Protein AF-A0A0B1TQ93-F1 (afdb_monomer_lite)

pLDDT: mean 78.09, std 15.23, range [35.53, 96.31]

Secondary structure (DSSP, 8-state):
----SSHHHHHHHHHHTTTTS-HHHHH-SS--TT--HHHHHHHHHHHHHHHHH-S-SS-BTTB---HHHHHHHHHS--SSGGG-------S-TTSS-S-------S-TTHHHHHHHHHHHHHHHHHHHHHHHHHHHHHHHHHHHHHHHHHHHS-HHHHHHHHTTPPPPPPP-SS--------TTHHHHHTTS-TTSSTTTTT--

Structure (mmCIF, N/CA/C/O backbone):
data_AF-A0A0B1TQ93-F1
#
_entry.id   AF-A0A0B1TQ93-F1
#
loop_
_atom_site.group_PDB
_atom_site.id
_atom_site.type_symbol
_atom_site.label_atom_id
_atom_site.label_alt_id
_atom_site.label_comp_id
_atom_site.label_asym_id
_atom_site.label_entity_id
_atom_site.label_seq_id
_atom_site.pdbx_PDB_ins_code
_atom_site.Cartn_x
_atom_site.Cartn_y
_atom_site.Cartn_z
_atom_site.occupancy
_atom_site.B_iso_or_equiv
_atom_site.auth_seq_id
_atom_site.auth_comp_id
_atom_site.auth_asym_id
_atom_site.auth_atom_id
_atom_site.pdbx_PDB_model_num
ATOM 1 N N . MET A 1 1 ? -27.673 11.763 -21.178 1.00 37.06 1 MET A N 1
ATOM 2 C CA . MET A 1 1 ? -26.757 10.706 -21.645 1.00 37.06 1 MET A CA 1
ATOM 3 C C . MET A 1 1 ? -25.516 10.818 -20.789 1.00 37.06 1 MET A C 1
ATOM 5 O O . MET A 1 1 ? -24.695 11.686 -21.036 1.00 37.06 1 MET A O 1
ATOM 9 N N . GLU A 1 2 ? -25.467 10.042 -19.715 1.00 49.16 2 GLU A N 1
ATOM 10 C CA . GLU A 1 2 ? -24.329 9.968 -18.799 1.00 49.16 2 GLU A CA 1
ATOM 11 C C . GLU A 1 2 ? -24.118 8.473 -18.544 1.00 49.16 2 GLU A C 1
ATOM 13 O O . GLU A 1 2 ? -24.694 7.891 -17.632 1.00 49.16 2 GLU A O 1
ATOM 18 N N . GLU A 1 3 ? -23.399 7.826 -19.455 1.00 48.97 3 GLU A N 1
ATOM 19 C CA . GLU A 1 3 ? -23.015 6.420 -19.352 1.00 48.97 3 GLU A CA 1
ATOM 20 C C . GLU A 1 3 ? -21.490 6.343 -19.449 1.00 48.97 3 GLU A C 1
ATOM 22 O O . GLU A 1 3 ? -20.893 6.962 -20.329 1.00 48.97 3 GLU A O 1
ATOM 27 N N . ASN A 1 4 ? -20.908 5.564 -18.531 1.00 47.34 4 ASN A N 1
ATOM 28 C CA . ASN A 1 4 ? -19.507 5.126 -18.435 1.00 47.34 4 ASN A CA 1
ATOM 29 C C . ASN A 1 4 ? -18.538 6.017 -17.637 1.00 47.34 4 ASN A C 1
ATOM 31 O O . ASN A 1 4 ? -17.734 6.758 -18.190 1.00 47.34 4 ASN A O 1
ATOM 35 N N . ARG A 1 5 ? -18.539 5.854 -16.302 1.00 53.06 5 ARG A N 1
ATOM 36 C CA . ARG A 1 5 ? -17.389 6.207 -15.433 1.00 53.06 5 ARG A CA 1
ATOM 37 C C . ARG A 1 5 ? -16.831 5.032 -14.613 1.00 53.06 5 ARG A C 1
ATOM 39 O O 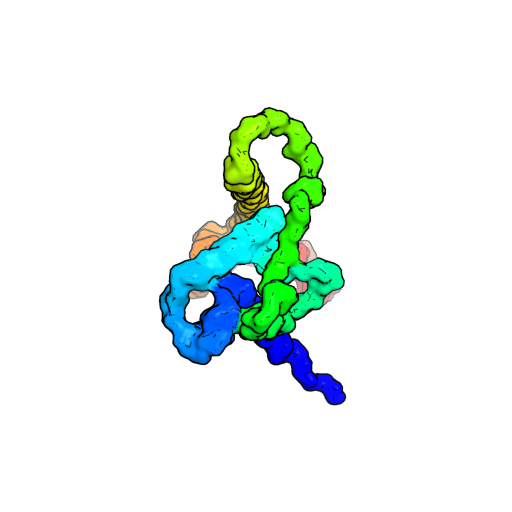. ARG A 1 5 ? -15.887 5.223 -13.856 1.00 53.06 5 ARG A O 1
ATOM 46 N N . VAL A 1 6 ? -17.404 3.830 -14.725 1.00 49.44 6 VAL A N 1
ATOM 47 C CA . VAL A 1 6 ? -16.987 2.669 -13.911 1.00 49.44 6 VAL A CA 1
ATOM 48 C C . VAL A 1 6 ? -15.889 1.851 -14.605 1.00 49.44 6 VAL A C 1
ATOM 50 O O . VAL A 1 6 ? -14.970 1.388 -13.932 1.00 49.44 6 VAL A O 1
ATOM 53 N N . ASP A 1 7 ? -15.911 1.760 -15.938 1.00 56.09 7 ASP A N 1
ATOM 54 C CA . ASP A 1 7 ? -14.901 1.019 -16.714 1.00 56.09 7 ASP A CA 1
ATOM 55 C C . ASP A 1 7 ? -13.525 1.710 -16.730 1.00 56.09 7 ASP A C 1
ATOM 57 O O . ASP A 1 7 ? -12.493 1.043 -16.669 1.00 56.09 7 ASP A O 1
ATOM 61 N N . ASP A 1 8 ? -13.500 3.046 -16.687 1.00 55.62 8 ASP A N 1
ATOM 62 C CA . ASP A 1 8 ? -12.270 3.858 -16.692 1.00 55.62 8 ASP A CA 1
ATOM 63 C C . ASP A 1 8 ? -11.392 3.602 -15.445 1.00 55.62 8 ASP A C 1
ATOM 65 O O . ASP A 1 8 ? -10.163 3.521 -15.508 1.00 55.62 8 ASP A O 1
ATOM 69 N N . ILE A 1 9 ? -12.028 3.348 -14.293 1.00 60.19 9 ILE A N 1
ATOM 70 C CA . ILE A 1 9 ? -11.335 2.985 -13.045 1.00 60.19 9 ILE A CA 1
ATOM 71 C C . ILE A 1 9 ? -10.676 1.602 -13.180 1.00 60.19 9 ILE A C 1
ATOM 73 O O . ILE A 1 9 ? -9.556 1.388 -12.699 1.00 60.19 9 ILE A O 1
ATOM 77 N N . GLY A 1 10 ? -11.363 0.665 -13.840 1.00 71.75 10 GLY A N 1
ATOM 78 C CA . GLY A 1 10 ? -10.881 -0.695 -14.074 1.00 71.75 10 GLY A CA 1
ATOM 79 C C . GLY A 1 10 ? -9.684 -0.734 -15.021 1.00 71.75 10 GLY A C 1
ATOM 80 O O . GLY A 1 10 ? -8.678 -1.382 -14.715 1.00 71.75 10 GLY A O 1
ATOM 81 N N . GLU A 1 11 ? -9.750 0.011 -16.126 1.00 72.50 11 GLU A N 1
ATOM 82 C CA . GLU A 1 11 ? -8.651 0.127 -17.089 1.00 72.50 11 GLU A CA 1
ATOM 83 C C . GLU A 1 11 ? -7.425 0.800 -16.465 1.00 72.50 11 GLU A C 1
ATOM 85 O O . GLU A 1 11 ? -6.311 0.269 -16.541 1.00 72.50 11 GLU A O 1
ATOM 90 N N . HIS A 1 12 ? -7.615 1.911 -15.749 1.00 76.75 12 HIS A N 1
ATOM 91 C CA . HIS A 1 12 ? -6.522 2.592 -15.056 1.00 76.75 12 HIS A CA 1
ATOM 92 C C . HIS A 1 12 ? -5.824 1.668 -14.041 1.00 76.75 12 HIS A C 1
ATOM 94 O O . HIS A 1 12 ? -4.591 1.603 -13.986 1.00 76.75 12 HIS A O 1
ATOM 100 N N . ALA A 1 13 ? -6.592 0.900 -13.260 1.00 83.25 13 ALA A N 1
ATOM 101 C CA . ALA A 1 13 ? -6.049 -0.076 -12.316 1.00 83.25 13 ALA A CA 1
ATOM 102 C C . ALA A 1 13 ? -5.315 -1.234 -13.016 1.00 83.25 13 ALA A C 1
ATOM 104 O O . ALA A 1 13 ? -4.301 -1.718 -12.502 1.00 83.25 13 ALA A O 1
ATOM 105 N N . PHE A 1 14 ? -5.792 -1.666 -14.184 1.00 88.38 14 PHE A N 1
ATOM 106 C CA . PHE A 1 14 ? -5.166 -2.719 -14.982 1.00 88.38 14 PHE A CA 1
ATOM 107 C C . PHE A 1 14 ? -3.792 -2.304 -15.525 1.00 88.38 14 PHE A C 1
ATOM 109 O O . PHE A 1 14 ? -2.814 -3.039 -15.364 1.00 88.38 14 PHE A O 1
ATOM 116 N N . TYR A 1 15 ? -3.681 -1.114 -16.122 1.00 88.31 15 TYR A N 1
ATOM 117 C CA . TYR A 1 15 ? -2.404 -0.616 -16.650 1.00 88.31 15 TYR A CA 1
ATOM 118 C C . TYR A 1 15 ? -1.426 -0.224 -15.545 1.00 88.31 15 TYR A C 1
ATOM 120 O O . TYR A 1 15 ? -0.222 -0.428 -15.691 1.00 88.31 15 TYR A O 1
ATOM 128 N N . ARG A 1 16 ? -1.922 0.240 -14.393 1.00 88.12 16 ARG A N 1
ATOM 129 C CA . ARG A 1 16 ? -1.072 0.544 -13.234 1.00 88.12 16 ARG A CA 1
ATOM 130 C C . ARG A 1 16 ? -0.277 -0.672 -12.754 1.00 88.12 16 ARG A C 1
ATOM 132 O O . ARG A 1 16 ? 0.887 -0.526 -12.402 1.00 88.12 16 ARG A O 1
ATOM 139 N N . LYS A 1 17 ? -0.865 -1.872 -12.786 1.00 89.12 17 LYS A N 1
ATOM 140 C CA . LYS A 1 17 ? -0.178 -3.124 -12.405 1.00 89.12 17 LYS A CA 1
ATOM 141 C C . LYS A 1 17 ? 0.980 -3.494 -13.340 1.00 89.12 17 LYS A C 1
ATOM 143 O O . LYS A 1 17 ? 1.824 -4.294 -12.962 1.00 89.12 17 LYS A O 1
ATOM 148 N N . GLN A 1 18 ? 1.020 -2.918 -14.539 1.00 91.62 18 GLN A N 1
ATOM 149 C CA . GLN A 1 18 ? 2.002 -3.232 -15.576 1.00 91.62 18 GLN A CA 1
ATOM 150 C C . GLN A 1 18 ? 3.191 -2.261 -15.608 1.00 91.62 18 GLN A C 1
ATOM 152 O O . GLN A 1 18 ? 4.113 -2.466 -16.391 1.00 91.62 18 GLN A O 1
ATOM 157 N N . LEU A 1 19 ? 3.206 -1.210 -14.779 1.00 91.88 19 LEU A N 1
ATOM 158 C CA . LEU A 1 19 ? 4.227 -0.152 -14.846 1.00 91.88 19 LEU A CA 1
ATOM 159 C C . LEU A 1 19 ? 5.653 -0.631 -14.523 1.00 91.88 19 LEU A C 1
ATOM 161 O O . LEU A 1 19 ? 6.619 -0.023 -14.973 1.00 91.88 19 LEU A O 1
ATOM 165 N N . TRP A 1 20 ? 5.787 -1.738 -13.793 1.00 93.75 20 TRP A N 1
ATOM 166 C CA . TRP A 1 20 ? 7.073 -2.386 -13.505 1.00 93.75 20 TRP A CA 1
ATOM 167 C C . TRP A 1 20 ? 7.427 -3.492 -14.507 1.00 93.75 20 TRP A C 1
ATOM 169 O O . TRP A 1 20 ? 8.466 -4.136 -14.383 1.00 93.75 20 TRP A O 1
ATOM 179 N N . THR A 1 21 ? 6.557 -3.766 -15.479 1.00 92.50 21 THR A N 1
ATOM 180 C CA . THR A 1 21 ? 6.750 -4.846 -16.445 1.00 92.50 21 THR A CA 1
ATOM 181 C C . THR A 1 21 ? 7.611 -4.371 -17.606 1.00 92.50 21 THR A C 1
ATOM 183 O O . THR A 1 21 ? 7.350 -3.341 -18.224 1.00 92.50 21 THR A O 1
ATOM 186 N N . ALA A 1 22 ? 8.629 -5.161 -17.930 1.00 93.31 22 ALA A N 1
ATOM 187 C CA . ALA A 1 22 ? 9.570 -4.835 -18.985 1.00 93.31 22 ALA A CA 1
ATOM 188 C C . ALA A 1 22 ? 8.907 -4.783 -20.377 1.00 93.31 22 ALA A C 1
ATOM 190 O O . ALA A 1 22 ? 7.974 -5.548 -20.661 1.00 93.31 22 ALA A O 1
ATOM 191 N N . PRO A 1 23 ? 9.384 -3.906 -21.277 1.00 92.62 23 PRO A N 1
ATOM 192 C CA . PRO A 1 23 ? 8.750 -3.652 -22.570 1.00 92.62 23 PRO A CA 1
ATOM 193 C C . PRO A 1 23 ? 8.642 -4.903 -23.458 1.00 92.62 23 PRO A C 1
ATOM 195 O O . PRO A 1 23 ? 7.680 -5.060 -24.209 1.00 92.62 23 PRO A O 1
ATOM 198 N N . GLU A 1 24 ? 9.603 -5.821 -23.377 1.00 91.50 24 GLU A N 1
ATOM 199 C CA . GLU A 1 24 ? 9.592 -7.101 -24.085 1.00 91.50 24 GLU A CA 1
ATOM 200 C C . GLU A 1 24 ? 8.516 -8.061 -23.573 1.00 91.50 24 GLU A C 1
ATOM 202 O O . GLU A 1 24 ? 7.911 -8.774 -24.373 1.00 91.50 24 GLU A O 1
ATOM 207 N N . LEU A 1 25 ? 8.227 -8.036 -22.269 1.00 92.31 25 LEU A N 1
ATOM 208 C CA . LEU A 1 25 ? 7.155 -8.829 -21.673 1.00 92.31 25 LEU A CA 1
ATOM 209 C C . LEU A 1 25 ? 5.788 -8.239 -22.030 1.00 92.31 25 LEU A C 1
ATOM 211 O O . LEU A 1 25 ? 4.878 -8.985 -22.368 1.00 92.31 25 LEU A O 1
ATOM 215 N N . LEU A 1 26 ? 5.667 -6.907 -22.062 1.00 91.69 26 LEU A N 1
ATOM 216 C CA . LEU A 1 26 ? 4.437 -6.209 -22.462 1.00 91.69 26 LEU A CA 1
ATOM 217 C C . LEU A 1 26 ? 4.067 -6.398 -23.943 1.00 91.69 26 LEU A C 1
ATOM 219 O O . LEU A 1 26 ? 2.895 -6.267 -24.318 1.00 91.69 26 LEU A O 1
ATOM 223 N N . ARG A 1 27 ? 5.060 -6.643 -24.806 1.00 92.44 27 ARG A N 1
ATOM 224 C CA . ARG A 1 27 ? 4.865 -6.945 -26.235 1.00 92.44 27 ARG A CA 1
ATOM 225 C C . ARG A 1 27 ? 4.548 -8.415 -26.500 1.00 92.44 27 ARG A C 1
ATOM 227 O O . ARG A 1 27 ? 3.993 -8.715 -27.554 1.00 92.44 27 ARG A O 1
ATOM 234 N N . ASN A 1 28 ? 4.908 -9.315 -25.590 1.00 90.19 28 ASN A N 1
ATOM 235 C CA . ASN A 1 28 ? 4.687 -10.741 -25.773 1.00 90.19 28 ASN A CA 1
ATOM 236 C C . ASN A 1 28 ? 3.230 -11.100 -25.415 1.00 90.19 28 ASN A C 1
ATOM 238 O O . ASN A 1 28 ? 2.833 -10.887 -24.272 1.00 90.19 28 ASN A O 1
ATOM 242 N N . PRO A 1 29 ? 2.426 -11.659 -26.341 1.00 86.31 29 PRO A N 1
ATOM 243 C CA . PRO A 1 29 ? 1.059 -12.089 -26.035 1.00 86.31 29 PRO A CA 1
ATOM 244 C C . PRO A 1 29 ? 1.000 -13.284 -25.070 1.00 86.31 29 PRO A C 1
ATOM 246 O O . PRO A 1 29 ? -0.039 -13.516 -24.461 1.00 86.31 29 PRO A O 1
ATOM 249 N N . ASN A 1 30 ? 2.097 -14.034 -24.923 1.00 89.19 30 ASN A N 1
ATOM 250 C CA . ASN A 1 30 ? 2.214 -15.155 -23.995 1.00 89.19 30 ASN A CA 1
ATOM 251 C C . ASN A 1 30 ? 3.549 -15.068 -23.229 1.00 89.19 30 ASN A C 1
ATOM 253 O O . ASN A 1 30 ? 4.500 -15.795 -23.547 1.00 89.19 30 ASN A O 1
ATOM 257 N N . PRO A 1 31 ? 3.674 -14.124 -22.277 1.00 88.06 31 PRO A N 1
ATOM 258 C CA . PRO A 1 31 ? 4.892 -13.970 -21.498 1.00 88.06 31 PRO A CA 1
ATOM 259 C C . PRO A 1 31 ? 5.128 -15.216 -20.629 1.00 88.06 31 PRO A C 1
ATOM 261 O O . PRO A 1 31 ? 4.165 -15.823 -20.154 1.00 88.06 31 PRO A O 1
ATOM 264 N N . PRO A 1 32 ? 6.392 -15.613 -20.389 1.00 90.38 32 PRO A N 1
ATOM 265 C CA . PRO A 1 32 ? 6.687 -16.696 -19.462 1.00 90.38 32 PRO A CA 1
ATOM 266 C C . PRO A 1 32 ? 6.069 -16.397 -18.087 1.00 90.38 32 PRO A C 1
ATOM 268 O O . PRO A 1 32 ? 6.243 -15.284 -17.586 1.00 90.38 32 PRO A O 1
ATOM 271 N N . PRO A 1 33 ? 5.396 -17.364 -17.439 1.00 85.44 33 PRO A N 1
ATOM 272 C CA . PRO A 1 33 ? 4.709 -17.124 -16.168 1.00 85.44 33 PRO A CA 1
ATOM 273 C C . PRO A 1 33 ? 5.667 -16.728 -15.035 1.00 85.44 33 PRO A C 1
ATOM 275 O O . PRO A 1 33 ? 5.251 -16.082 -14.081 1.00 85.44 33 PRO A O 1
ATOM 278 N N . MET A 1 34 ? 6.950 -17.085 -15.151 1.00 88.38 34 MET A N 1
ATOM 279 C CA . MET A 1 34 ? 8.003 -16.716 -14.198 1.00 88.38 34 MET A CA 1
ATOM 280 C C . MET A 1 34 ? 8.770 -15.444 -14.593 1.00 88.38 34 MET A C 1
ATOM 282 O O . MET A 1 34 ? 9.773 -15.124 -13.967 1.00 88.38 34 MET A O 1
ATOM 286 N N . GLY A 1 35 ? 8.343 -14.735 -15.642 1.00 90.25 35 GLY A N 1
ATOM 287 C CA . GLY A 1 35 ? 9.078 -13.591 -16.173 1.00 90.25 35 GLY A CA 1
ATOM 288 C C . GLY A 1 35 ? 10.411 -13.985 -16.813 1.00 90.25 35 GLY A C 1
ATOM 289 O O . GLY A 1 35 ? 10.594 -15.100 -17.307 1.00 90.25 35 GLY A O 1
ATOM 290 N N . THR A 1 36 ? 11.341 -13.035 -16.859 1.00 94.50 36 THR A N 1
ATOM 291 C CA . THR A 1 36 ? 12.695 -13.239 -17.383 1.00 94.50 36 THR A CA 1
ATOM 292 C C . THR A 1 36 ? 13.692 -12.494 -16.509 1.00 94.50 36 THR A C 1
ATOM 294 O O . THR A 1 36 ? 13.374 -11.440 -15.970 1.00 94.50 36 THR A O 1
ATOM 297 N N . GLN A 1 37 ? 14.940 -12.966 -16.466 1.00 95.25 37 GLN A N 1
ATOM 298 C CA . GLN A 1 37 ? 16.010 -12.259 -15.755 1.00 95.25 37 GLN A CA 1
ATOM 299 C C . GLN A 1 37 ? 16.176 -10.807 -16.244 1.00 95.25 37 GLN A C 1
ATOM 301 O O . GLN A 1 37 ? 16.479 -9.910 -15.465 1.00 95.25 37 GLN A O 1
ATOM 306 N N . LYS A 1 38 ? 15.991 -10.553 -17.548 1.00 93.50 38 LYS A N 1
ATOM 307 C CA . LYS A 1 38 ? 16.036 -9.190 -18.104 1.00 93.50 38 LYS A CA 1
ATOM 308 C C . LYS A 1 38 ? 14.846 -8.347 -17.642 1.00 93.50 38 LYS A C 1
ATOM 310 O O . LYS A 1 38 ? 15.038 -7.172 -17.336 1.00 93.50 38 LYS A O 1
ATOM 315 N N . GLY A 1 39 ? 13.679 -8.971 -17.497 1.00 94.00 39 GLY A N 1
ATOM 316 C CA . GLY A 1 39 ? 12.507 -8.363 -16.888 1.00 94.00 39 GLY A CA 1
ATOM 317 C C . GLY A 1 39 ? 12.724 -7.986 -15.424 1.00 94.00 39 GLY A C 1
ATOM 318 O O . GLY A 1 39 ? 12.347 -6.886 -15.029 1.00 94.00 39 GLY A O 1
ATOM 319 N N . ASP A 1 40 ? 13.403 -8.838 -14.653 1.00 93.94 40 ASP A N 1
ATOM 320 C CA . ASP A 1 40 ? 13.738 -8.566 -13.248 1.00 93.94 40 ASP A CA 1
ATOM 321 C C . ASP A 1 40 ? 14.716 -7.393 -13.101 1.00 93.94 40 ASP A C 1
ATOM 323 O O . ASP A 1 40 ? 14.568 -6.562 -12.211 1.00 93.94 40 ASP A O 1
ATOM 327 N N . ILE A 1 41 ? 15.698 -7.274 -14.003 1.00 94.62 41 ILE A N 1
ATOM 328 C CA . ILE A 1 41 ? 16.622 -6.126 -14.016 1.00 94.62 41 ILE A CA 1
ATOM 329 C C . ILE A 1 41 ? 15.856 -4.824 -14.282 1.00 94.62 41 ILE A C 1
ATOM 331 O O . ILE A 1 41 ? 16.123 -3.808 -13.639 1.00 94.62 41 ILE A O 1
ATOM 335 N N . TYR A 1 42 ? 14.901 -4.845 -15.216 1.00 92.75 42 TYR A N 1
ATOM 336 C CA . TYR A 1 42 ? 14.066 -3.683 -15.515 1.00 92.75 42 TYR A CA 1
ATOM 337 C C . TYR A 1 42 ? 13.192 -3.295 -14.320 1.00 92.75 42 TYR A C 1
ATOM 339 O O . TYR A 1 42 ? 13.230 -2.144 -13.886 1.00 92.75 42 TYR A O 1
ATOM 347 N N . SER A 1 43 ? 12.434 -4.244 -13.764 1.00 93.00 43 SER A N 1
ATOM 348 C CA . SER A 1 43 ? 11.527 -3.979 -12.642 1.00 93.00 43 SER A CA 1
ATOM 349 C C . SER A 1 43 ? 12.292 -3.484 -11.414 1.00 93.00 43 SER A C 1
ATOM 351 O O . SER A 1 43 ? 11.871 -2.515 -10.783 1.00 93.00 43 SER A O 1
ATOM 353 N N . PHE A 1 44 ? 13.468 -4.059 -11.141 1.00 92.25 44 PHE A N 1
ATOM 354 C CA . PHE A 1 44 ? 14.366 -3.593 -10.090 1.00 92.25 44 PHE A CA 1
ATOM 355 C C . PHE A 1 44 ? 14.818 -2.146 -10.311 1.00 92.25 44 PHE A C 1
ATOM 357 O O . PHE A 1 44 ? 14.792 -1.355 -9.372 1.00 92.25 44 PHE A O 1
ATOM 364 N N . ALA A 1 45 ? 15.180 -1.763 -11.540 1.00 89.50 45 ALA A N 1
ATOM 365 C CA . ALA A 1 45 ? 15.573 -0.389 -11.849 1.00 89.50 45 ALA A CA 1
ATOM 366 C C . ALA A 1 45 ? 14.422 0.615 -11.650 1.00 89.50 45 ALA A C 1
ATOM 368 O O . ALA A 1 45 ? 14.656 1.710 -11.141 1.00 89.50 45 ALA A O 1
ATOM 369 N N . ILE A 1 46 ? 13.184 0.240 -12.001 1.00 90.69 46 ILE A N 1
ATOM 370 C CA . ILE A 1 46 ? 11.990 1.066 -11.752 1.00 90.69 46 ILE A CA 1
ATOM 371 C C . ILE A 1 46 ? 11.728 1.221 -10.248 1.00 90.69 46 ILE A C 1
ATOM 373 O O . ILE A 1 46 ? 11.496 2.332 -9.779 1.00 90.69 46 ILE A O 1
ATOM 377 N N . ILE A 1 47 ? 11.823 0.135 -9.475 1.00 88.56 47 ILE A N 1
ATOM 378 C CA . ILE A 1 47 ? 11.670 0.178 -8.010 1.00 88.56 47 ILE A CA 1
ATOM 379 C C . ILE A 1 47 ? 12.756 1.058 -7.386 1.00 88.56 47 ILE A C 1
ATOM 381 O O . ILE A 1 47 ? 12.467 1.906 -6.545 1.00 88.56 47 ILE A O 1
ATOM 385 N N . LEU A 1 48 ? 14.008 0.887 -7.812 1.00 84.06 48 LEU A N 1
ATOM 386 C CA . LEU A 1 48 ? 15.131 1.671 -7.310 1.00 84.06 48 LEU A CA 1
ATOM 387 C C . LEU A 1 48 ? 14.934 3.163 -7.600 1.00 84.06 48 LEU A C 1
ATOM 389 O O . LEU A 1 48 ? 15.138 3.997 -6.719 1.00 84.06 48 LEU A O 1
ATOM 393 N N . HIS A 1 49 ? 14.481 3.493 -8.810 1.00 83.75 49 HIS A N 1
ATOM 394 C CA . HIS A 1 49 ? 14.107 4.854 -9.183 1.00 83.75 49 HIS A CA 1
ATOM 395 C C . HIS A 1 49 ? 13.019 5.414 -8.257 1.00 83.75 49 HIS A C 1
ATOM 397 O O . HIS A 1 49 ? 13.197 6.494 -7.696 1.00 83.75 49 HIS A O 1
ATOM 403 N N . GLU A 1 50 ? 11.939 4.668 -8.022 1.00 84.56 50 GLU A N 1
ATOM 404 C CA . GLU A 1 50 ? 10.836 5.096 -7.155 1.00 84.56 50 GLU A CA 1
ATOM 405 C C . GLU A 1 50 ? 11.307 5.395 -5.722 1.00 84.56 50 GLU A C 1
ATOM 407 O O . GLU A 1 50 ? 10.909 6.404 -5.128 1.00 84.56 50 GLU A O 1
ATOM 412 N N . VAL A 1 51 ? 12.199 4.557 -5.184 1.00 81.25 51 VAL A N 1
ATOM 413 C CA . VAL A 1 51 ? 12.760 4.743 -3.839 1.00 81.25 51 VAL A CA 1
ATOM 414 C C . VAL A 1 51 ? 13.671 5.971 -3.773 1.00 81.25 51 VAL A C 1
ATOM 416 O O . VAL A 1 51 ? 13.611 6.716 -2.793 1.00 81.25 51 VAL A O 1
ATOM 419 N N . ILE A 1 52 ? 14.487 6.211 -4.804 1.00 76.12 52 ILE A N 1
ATOM 420 C CA . ILE A 1 52 ? 15.410 7.353 -4.845 1.00 76.12 52 ILE A CA 1
ATOM 421 C C . ILE A 1 52 ? 14.656 8.663 -5.103 1.00 76.12 52 ILE A C 1
ATOM 423 O O . ILE A 1 52 ? 14.908 9.661 -4.441 1.00 76.12 52 ILE A O 1
ATOM 427 N N . PHE A 1 53 ? 13.733 8.712 -6.058 1.00 76.31 53 PHE A N 1
ATOM 428 C CA . PHE A 1 53 ? 13.182 9.991 -6.512 1.00 76.31 53 PHE A CA 1
ATOM 429 C C . PHE A 1 53 ? 11.838 10.348 -5.888 1.00 76.31 53 PHE A C 1
ATOM 431 O O . PHE A 1 53 ? 11.444 11.506 -5.985 1.00 76.31 53 PHE A O 1
ATOM 438 N N . ARG A 1 54 ? 11.118 9.397 -5.271 1.00 75.06 54 ARG A N 1
ATOM 439 C CA . ARG A 1 54 ? 9.816 9.618 -4.602 1.00 75.06 54 ARG A CA 1
ATOM 440 C C . ARG A 1 54 ? 8.765 10.352 -5.452 1.00 75.06 54 ARG A C 1
ATOM 442 O O . ARG A 1 54 ? 7.812 10.914 -4.923 1.00 75.06 54 ARG A O 1
ATOM 449 N N . LYS A 1 55 ? 8.894 10.286 -6.780 1.00 76.38 55 LYS A N 1
ATOM 450 C CA . LYS A 1 55 ? 7.987 10.909 -7.763 1.00 76.38 55 LYS A CA 1
ATOM 451 C C . LYS A 1 55 ? 7.038 9.892 -8.420 1.00 76.38 55 LYS A C 1
ATOM 453 O O . LYS A 1 55 ? 6.469 10.163 -9.473 1.00 76.38 55 LYS A O 1
ATOM 458 N N . GLY A 1 56 ? 6.856 8.730 -7.788 1.00 81.50 56 GLY A N 1
ATOM 459 C CA . GLY A 1 56 ? 6.045 7.621 -8.293 1.00 81.50 56 GLY A CA 1
ATOM 460 C C . GLY A 1 56 ? 6.801 6.694 -9.249 1.00 81.50 56 GLY A C 1
ATOM 461 O O . GLY A 1 56 ? 8.008 6.814 -9.427 1.00 81.50 56 GLY A O 1
ATOM 462 N N . VAL A 1 57 ? 6.062 5.760 -9.853 1.00 80.88 57 VAL A N 1
ATOM 463 C CA . VAL A 1 57 ? 6.598 4.594 -10.585 1.00 80.88 57 VAL A CA 1
ATOM 464 C C . VAL A 1 57 ? 7.224 4.958 -11.937 1.00 80.88 57 VAL A C 1
ATOM 466 O O . VAL A 1 57 ? 8.079 4.243 -12.444 1.00 80.88 57 VAL A O 1
ATOM 469 N N . PHE A 1 58 ? 6.801 6.062 -12.557 1.00 83.19 58 PHE A N 1
ATOM 470 C CA . PHE A 1 58 ? 7.293 6.450 -13.883 1.00 83.19 58 PHE A CA 1
ATOM 471 C C . PHE A 1 58 ? 7.157 7.964 -14.127 1.00 83.19 58 PHE A C 1
ATOM 473 O O . PHE A 1 58 ? 6.364 8.399 -14.968 1.00 83.19 58 PHE A O 1
ATOM 480 N N . PRO A 1 59 ? 7.876 8.809 -13.369 1.00 81.50 59 PRO A N 1
ATOM 481 C CA . PRO A 1 59 ? 7.748 10.250 -13.514 1.00 81.50 59 PRO A CA 1
ATOM 482 C C . PRO A 1 59 ? 8.237 10.701 -14.887 1.00 81.50 59 PRO A C 1
ATOM 484 O O . PRO A 1 59 ? 9.342 10.363 -15.321 1.00 81.50 59 PRO A O 1
ATOM 487 N N . CYS A 1 60 ? 7.408 11.496 -15.552 1.00 80.75 60 CYS A N 1
ATOM 488 C CA . CYS A 1 60 ? 7.702 12.098 -16.844 1.00 80.75 60 CYS A CA 1
ATOM 489 C C . CYS A 1 60 ? 8.007 13.588 -16.645 1.00 80.75 60 CYS A C 1
ATOM 491 O O . CYS A 1 60 ? 7.387 14.249 -15.809 1.00 80.75 60 CYS A O 1
ATOM 493 N N . LYS A 1 61 ? 8.985 14.132 -17.382 1.00 71.50 61 LYS A N 1
ATOM 494 C CA . LYS A 1 61 ? 9.300 15.570 -17.325 1.00 71.50 61 LYS A CA 1
ATOM 495 C C . LYS A 1 61 ? 8.064 16.364 -17.762 1.00 71.50 61 LYS A C 1
ATOM 497 O O . LYS A 1 61 ? 7.694 16.289 -18.924 1.00 71.50 61 LYS A O 1
ATOM 502 N N . ASN A 1 62 ? 7.480 17.148 -16.854 1.00 65.00 62 ASN A N 1
ATOM 503 C CA . ASN A 1 62 ? 6.404 18.110 -17.135 1.00 65.00 62 ASN A CA 1
ATOM 504 C C . ASN A 1 62 ? 5.123 17.526 -17.769 1.00 65.00 62 ASN A C 1
ATOM 506 O O . ASN A 1 62 ? 4.331 18.276 -18.334 1.00 65.00 62 ASN A O 1
ATOM 510 N N . GLU A 1 63 ? 4.890 16.216 -17.652 1.00 74.12 63 GLU A N 1
ATOM 511 C CA . GLU A 1 63 ? 3.703 15.544 -18.191 1.00 74.12 63 GLU A CA 1
ATOM 512 C C . GLU A 1 63 ? 3.084 14.619 -17.135 1.00 74.12 63 GLU A C 1
ATOM 514 O O . GLU A 1 63 ? 3.761 13.752 -16.581 1.00 74.12 63 GLU A O 1
ATOM 519 N N . ASN A 1 64 ? 1.780 14.772 -16.885 1.00 76.88 64 ASN A N 1
ATOM 520 C CA . ASN A 1 64 ? 0.990 13.832 -16.088 1.00 76.88 64 ASN A CA 1
ATOM 521 C C . ASN A 1 64 ? 0.348 12.810 -17.030 1.00 76.88 64 ASN A C 1
ATOM 523 O O . ASN A 1 64 ? -0.800 12.972 -17.439 1.00 76.88 64 ASN A O 1
ATOM 527 N N . LEU A 1 65 ? 1.114 11.789 -17.413 1.00 83.88 65 LEU A N 1
ATOM 528 C CA . LEU A 1 65 ? 0.621 10.715 -18.272 1.00 83.88 65 LEU A CA 1
ATOM 529 C C . LEU A 1 65 ? -0.176 9.686 -17.465 1.00 83.88 65 LEU A C 1
ATOM 531 O O . LEU A 1 65 ? 0.218 9.298 -16.362 1.00 83.88 65 LEU A O 1
ATOM 535 N N . SER A 1 66 ? -1.269 9.198 -18.045 1.00 87.75 66 SER A N 1
ATOM 536 C CA . SER A 1 66 ? -2.002 8.061 -17.491 1.00 87.75 66 SER A CA 1
ATOM 537 C C . SER A 1 66 ? -1.171 6.768 -17.590 1.00 87.75 66 SER A C 1
ATOM 539 O O . SER A 1 66 ? -0.325 6.628 -18.482 1.00 87.75 66 SER A O 1
ATOM 541 N N . PRO A 1 67 ? -1.425 5.760 -16.732 1.00 88.94 67 PRO A N 1
ATOM 542 C CA . PRO A 1 67 ? -0.768 4.459 -16.829 1.00 88.94 67 PRO A CA 1
ATOM 543 C C . PRO A 1 67 ? -0.927 3.811 -18.205 1.00 88.94 67 PRO A C 1
ATOM 545 O O . PRO A 1 67 ? 0.012 3.197 -18.702 1.00 88.94 67 PRO A O 1
ATOM 548 N N . TYR A 1 68 ? -2.084 3.983 -18.850 1.00 89.81 68 TYR A N 1
ATOM 549 C CA . TYR A 1 68 ? -2.305 3.501 -20.210 1.00 89.81 68 TYR A CA 1
ATOM 550 C C . TYR A 1 68 ? -1.292 4.101 -21.190 1.00 89.81 68 TYR A C 1
ATOM 552 O O . TYR A 1 68 ? -0.589 3.372 -21.890 1.00 89.81 68 TYR A O 1
ATOM 560 N N . GLU A 1 69 ? -1.166 5.426 -21.207 1.00 89.38 69 GLU A N 1
ATOM 561 C CA . GLU A 1 69 ? -0.272 6.148 -22.113 1.00 89.38 69 GLU A CA 1
ATOM 562 C C . GLU A 1 69 ? 1.203 5.822 -21.882 1.00 89.38 69 GLU A C 1
ATOM 564 O O . GLU A 1 69 ? 1.971 5.736 -22.847 1.00 89.38 69 GLU A O 1
ATOM 569 N N . ILE A 1 70 ? 1.588 5.625 -20.619 1.00 90.94 70 ILE A N 1
ATOM 570 C CA . ILE A 1 70 ? 2.927 5.171 -20.233 1.00 90.94 70 ILE A CA 1
ATOM 571 C C . ILE A 1 70 ? 3.184 3.791 -20.837 1.00 90.94 70 ILE A C 1
ATOM 573 O O . ILE A 1 70 ? 4.150 3.619 -21.578 1.00 90.94 70 ILE A O 1
ATOM 577 N N . ILE A 1 71 ? 2.287 2.828 -20.605 1.00 91.25 71 ILE A N 1
ATOM 578 C CA . ILE A 1 71 ? 2.431 1.461 -21.121 1.00 91.25 71 ILE A CA 1
ATOM 579 C C . ILE A 1 71 ? 2.480 1.444 -22.648 1.00 91.25 71 ILE A C 1
ATOM 581 O O . ILE A 1 71 ? 3.318 0.746 -23.219 1.00 91.25 71 ILE A O 1
ATOM 585 N N . GLN A 1 72 ? 1.654 2.239 -23.332 1.00 90.19 72 GLN A N 1
ATOM 586 C CA . GLN A 1 72 ? 1.709 2.320 -24.794 1.00 90.19 72 GLN A CA 1
ATOM 587 C C . GLN A 1 72 ? 3.056 2.850 -25.292 1.00 90.19 72 GLN A C 1
ATOM 589 O O . GLN A 1 72 ? 3.585 2.326 -26.271 1.00 90.19 72 GLN A O 1
ATOM 594 N N . ARG A 1 73 ? 3.645 3.852 -24.625 1.00 90.38 73 ARG A N 1
ATOM 595 C CA . ARG A 1 73 ? 4.974 4.377 -24.979 1.00 90.38 73 ARG A CA 1
ATOM 596 C C . ARG A 1 73 ? 6.086 3.370 -24.686 1.00 90.38 73 ARG A C 1
ATOM 598 O O . ARG A 1 73 ? 6.922 3.153 -25.554 1.00 90.38 73 ARG A O 1
ATOM 605 N N . VAL A 1 74 ? 6.048 2.697 -23.535 1.00 91.06 74 VAL A N 1
ATOM 606 C CA . VAL A 1 74 ? 7.008 1.637 -23.167 1.00 91.06 74 VAL A CA 1
ATOM 607 C C . VAL A 1 74 ? 6.943 0.457 -24.150 1.00 91.06 74 VAL A C 1
ATOM 609 O O . VAL A 1 74 ? 7.968 -0.118 -24.518 1.00 91.06 74 VAL A O 1
ATOM 612 N N . LYS A 1 75 ? 5.745 0.100 -24.630 1.00 90.00 75 LYS A N 1
ATOM 613 C CA . LYS A 1 75 ? 5.555 -0.997 -25.591 1.00 90.00 75 LYS A CA 1
ATOM 614 C C . LYS A 1 75 ? 6.124 -0.709 -26.974 1.00 90.00 75 LYS A C 1
ATOM 616 O O . LYS A 1 75 ? 6.447 -1.677 -27.669 1.00 90.00 75 LYS A O 1
ATOM 621 N N . LYS A 1 76 ? 6.252 0.554 -27.392 1.00 88.81 76 LYS A N 1
ATOM 622 C CA . LYS A 1 76 ? 6.757 0.884 -28.732 1.00 88.81 76 LYS A CA 1
ATOM 623 C C . LYS A 1 76 ? 8.167 0.305 -28.926 1.00 88.81 76 LYS A C 1
ATOM 625 O O . LYS A 1 76 ? 9.000 0.406 -28.025 1.00 88.81 76 LYS A O 1
ATOM 630 N N . PRO A 1 77 ? 8.436 -0.372 -30.055 1.00 82.88 77 PRO A N 1
ATOM 631 C CA . PRO A 1 77 ? 9.776 -0.848 -30.352 1.00 82.88 77 PRO A CA 1
ATOM 632 C C . PRO A 1 77 ? 10.705 0.351 -30.545 1.00 82.88 77 PRO A C 1
ATOM 634 O O . PRO A 1 77 ? 10.337 1.333 -31.183 1.00 82.88 77 PRO A O 1
ATOM 637 N N . VAL A 1 78 ? 11.908 0.254 -29.990 1.00 83.62 78 VAL A N 1
ATOM 638 C CA . VAL A 1 78 ? 12.930 1.291 -30.119 1.00 83.62 78 VAL A CA 1
ATOM 639 C C . VAL A 1 78 ? 13.557 1.158 -31.504 1.00 83.62 78 VAL A C 1
ATOM 641 O O . VAL A 1 78 ? 14.304 0.214 -31.757 1.00 83.62 78 VAL A O 1
ATOM 644 N N . THR A 1 79 ? 13.213 2.070 -32.410 1.00 80.50 79 THR A N 1
ATOM 645 C CA . THR A 1 79 ? 13.807 2.154 -33.753 1.00 80.50 79 THR A CA 1
ATOM 646 C C . THR A 1 79 ? 15.027 3.065 -33.784 1.00 80.50 79 THR A C 1
ATOM 648 O O . THR A 1 79 ? 16.004 2.742 -34.454 1.00 80.50 79 THR A O 1
ATOM 651 N N . ASN A 1 80 ? 15.005 4.149 -33.007 1.00 82.19 80 ASN A N 1
ATOM 652 C CA . ASN A 1 80 ? 16.123 5.064 -32.803 1.00 82.19 80 ASN A CA 1
ATOM 653 C C . ASN A 1 80 ? 16.417 5.224 -31.303 1.00 82.19 80 ASN A C 1
ATOM 655 O O . ASN A 1 80 ? 15.510 5.062 -30.486 1.00 82.19 80 ASN A O 1
ATOM 659 N N . PRO A 1 81 ? 17.650 5.591 -30.909 1.00 75.81 81 PRO A N 1
ATOM 660 C CA . PRO A 1 81 ? 17.992 5.853 -29.508 1.00 75.81 81 PRO A CA 1
ATOM 661 C C . PRO A 1 81 ? 17.105 6.915 -28.836 1.00 75.81 81 PRO A C 1
ATOM 663 O O . PRO A 1 81 ? 16.850 6.821 -27.638 1.00 75.81 81 PRO A O 1
ATOM 666 N N . ASP A 1 82 ? 16.595 7.875 -29.611 1.00 77.31 82 ASP A N 1
ATOM 667 C CA . ASP A 1 82 ? 15.702 8.937 -29.130 1.00 77.31 82 ASP A CA 1
ATOM 668 C C . ASP A 1 82 ? 14.260 8.454 -28.877 1.00 77.31 82 ASP A C 1
ATOM 670 O O . ASP A 1 82 ? 13.509 9.105 -28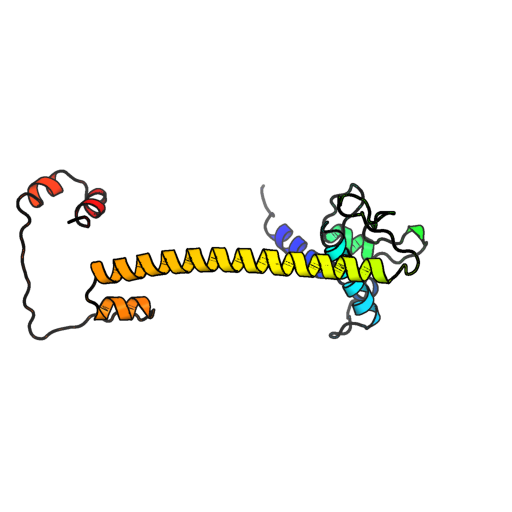.156 1.00 77.31 82 ASP A O 1
ATOM 674 N N . ASP A 1 83 ? 13.878 7.283 -29.405 1.00 78.25 83 ASP A N 1
ATOM 675 C CA . ASP A 1 83 ? 12.557 6.676 -29.179 1.00 78.25 83 ASP A CA 1
ATOM 676 C C . ASP A 1 83 ? 12.474 5.956 -27.816 1.00 78.25 83 ASP A C 1
ATOM 678 O O . ASP A 1 83 ? 11.415 5.450 -27.430 1.00 78.25 83 ASP A O 1
ATOM 682 N N . VAL A 1 84 ? 13.591 5.870 -27.078 1.00 83.69 84 VAL A N 1
ATOM 683 C CA . VAL A 1 84 ? 13.657 5.194 -25.778 1.00 83.69 84 VAL A CA 1
ATOM 684 C C . VAL A 1 84 ? 12.866 5.980 -24.741 1.00 83.69 84 VAL A C 1
ATOM 686 O O . VAL A 1 84 ? 13.296 7.018 -24.237 1.00 83.69 84 VAL A O 1
ATOM 689 N N . PHE A 1 85 ? 11.730 5.420 -24.342 1.00 88.12 85 PHE A N 1
ATOM 690 C CA . PHE A 1 85 ? 10.928 5.960 -23.258 1.00 88.12 85 PHE A CA 1
ATOM 691 C C . PHE A 1 85 ? 11.327 5.332 -21.915 1.00 88.12 85 PHE A C 1
ATOM 693 O O . PHE A 1 85 ? 11.186 4.125 -21.709 1.00 88.12 85 PHE A O 1
ATOM 700 N N . ARG A 1 86 ? 11.839 6.158 -20.996 1.00 85.88 86 ARG A N 1
ATOM 701 C CA . ARG A 1 86 ? 12.298 5.754 -19.657 1.00 85.88 86 ARG A CA 1
ATOM 702 C C . ARG A 1 86 ? 11.919 6.801 -18.603 1.00 85.88 86 ARG A C 1
ATOM 704 O O . ARG A 1 86 ? 11.698 7.954 -18.982 1.00 85.88 86 ARG A O 1
ATOM 711 N N . PRO A 1 87 ? 11.874 6.441 -17.306 1.00 85.94 87 PRO A N 1
ATOM 712 C CA . PRO A 1 87 ? 11.588 7.400 -16.245 1.00 85.94 87 PRO A CA 1
ATOM 713 C C . PRO A 1 87 ? 12.582 8.559 -16.256 1.00 85.94 87 PRO A C 1
ATOM 715 O O . PRO A 1 87 ? 13.761 8.385 -16.583 1.00 85.94 87 PRO A O 1
ATOM 718 N N . PHE A 1 88 ? 12.117 9.746 -15.875 1.00 85.88 88 PHE A N 1
ATOM 719 C CA . PHE A 1 88 ? 12.986 10.906 -15.768 1.00 85.88 88 PHE A CA 1
ATOM 720 C C . PHE A 1 88 ? 14.032 10.707 -14.665 1.00 85.88 88 PHE A C 1
ATOM 722 O O . PHE A 1 88 ? 13.690 10.544 -13.495 1.00 85.88 88 PHE A O 1
ATOM 729 N N . VAL A 1 89 ? 15.309 10.787 -15.038 1.00 80.38 89 VAL A N 1
ATOM 730 C CA . VAL A 1 89 ? 16.442 10.842 -14.111 1.00 80.38 89 VAL A CA 1
ATOM 731 C C . VAL A 1 89 ? 17.030 12.258 -14.181 1.00 80.38 89 VAL A C 1
ATOM 733 O O . VAL A 1 89 ? 17.469 12.657 -15.261 1.00 80.38 89 VAL A O 1
ATOM 736 N N . PRO A 1 90 ? 16.975 13.048 -13.095 1.00 75.50 90 PRO A N 1
ATOM 737 C CA . PRO A 1 90 ? 17.690 14.317 -12.977 1.00 75.50 90 PRO A CA 1
ATOM 738 C C . PRO A 1 90 ? 19.201 14.137 -13.166 1.00 75.50 90 PRO A C 1
ATOM 740 O O . PRO A 1 90 ? 19.757 13.132 -12.729 1.00 75.50 90 PRO A O 1
ATOM 743 N N . ASP A 1 91 ? 19.861 15.120 -13.783 1.00 70.38 91 ASP A N 1
ATOM 744 C CA . ASP A 1 91 ? 21.306 15.071 -14.063 1.00 70.38 91 ASP A CA 1
ATOM 745 C C . ASP A 1 91 ? 22.171 15.175 -12.788 1.00 70.38 91 ASP A C 1
ATOM 747 O O . ASP A 1 91 ? 23.329 14.764 -12.790 1.00 70.38 91 ASP A O 1
ATOM 751 N N . SER A 1 92 ? 21.604 15.666 -11.682 1.00 62.84 92 SER A N 1
ATOM 752 C CA . SER A 1 92 ? 22.204 15.632 -10.349 1.00 62.84 92 SER A CA 1
ATOM 753 C C . SER A 1 92 ? 21.198 15.109 -9.321 1.00 62.84 92 SER A C 1
ATOM 755 O O . SER A 1 92 ? 20.025 15.490 -9.312 1.00 62.84 92 SER A O 1
ATOM 757 N N . LEU A 1 93 ? 21.663 14.230 -8.426 1.00 57.25 93 LEU A N 1
ATOM 758 C CA . LEU A 1 93 ? 20.896 13.770 -7.257 1.00 57.25 93 LEU A CA 1
ATOM 759 C C . LEU A 1 93 ? 20.757 14.869 -6.184 1.00 57.25 93 LEU A C 1
ATOM 761 O O . LEU A 1 93 ? 20.072 14.663 -5.189 1.00 57.25 93 LEU A O 1
ATOM 765 N N . ASP A 1 94 ? 21.379 16.029 -6.413 1.00 52.09 94 ASP A N 1
ATOM 766 C CA . ASP A 1 94 ? 21.415 17.197 -5.526 1.00 52.09 94 ASP A CA 1
ATOM 767 C C . ASP A 1 94 ? 20.180 18.105 -5.636 1.00 52.09 94 ASP A C 1
ATOM 769 O O . ASP A 1 94 ? 20.134 19.175 -5.029 1.00 52.09 94 ASP A O 1
ATOM 773 N N . ALA A 1 95 ? 19.176 17.718 -6.423 1.00 50.09 95 ALA A N 1
ATOM 774 C CA . ALA A 1 95 ? 17.913 18.439 -6.465 1.00 50.09 95 ALA A CA 1
ATOM 775 C C . ALA A 1 95 ? 17.075 18.084 -5.222 1.00 50.09 95 ALA A C 1
ATOM 777 O O . ALA A 1 95 ? 16.273 17.150 -5.256 1.00 50.09 95 ALA A O 1
ATOM 778 N N . ASP A 1 96 ? 17.301 18.865 -4.160 1.00 49.19 96 ASP A N 1
ATOM 779 C CA . ASP A 1 96 ? 16.397 19.149 -3.029 1.00 49.19 96 ASP A CA 1
ATOM 780 C C . ASP A 1 96 ? 16.687 18.500 -1.657 1.00 49.19 96 ASP A C 1
ATOM 782 O O . ASP A 1 96 ? 15.772 18.405 -0.845 1.00 49.19 96 ASP A O 1
ATOM 786 N N . ASP A 1 97 ? 17.935 18.144 -1.319 1.00 51.47 97 ASP A N 1
ATOM 787 C CA . ASP A 1 97 ? 18.288 17.776 0.068 1.00 51.47 97 ASP A CA 1
ATOM 788 C C . ASP A 1 97 ? 19.410 18.674 0.637 1.00 51.47 97 ASP A C 1
ATOM 790 O O . ASP A 1 97 ? 20.554 18.635 0.185 1.00 51.47 97 ASP A O 1
ATOM 794 N N . GLU A 1 98 ? 19.113 19.424 1.707 1.00 50.44 98 GLU A N 1
ATOM 795 C CA . GLU A 1 98 ? 20.040 20.221 2.549 1.00 50.44 98 GLU A CA 1
ATOM 796 C C . GLU A 1 98 ? 21.168 19.396 3.230 1.00 50.44 98 GLU A C 1
ATOM 798 O O . GLU A 1 98 ? 21.853 19.871 4.135 1.00 50.44 98 GLU A O 1
ATOM 803 N N . ILE A 1 99 ? 21.393 18.142 2.828 1.00 53.09 99 ILE A N 1
ATOM 804 C CA . ILE A 1 99 ? 22.174 17.144 3.576 1.00 53.09 99 ILE A CA 1
ATOM 805 C C . ILE A 1 99 ? 23.467 16.764 2.839 1.00 53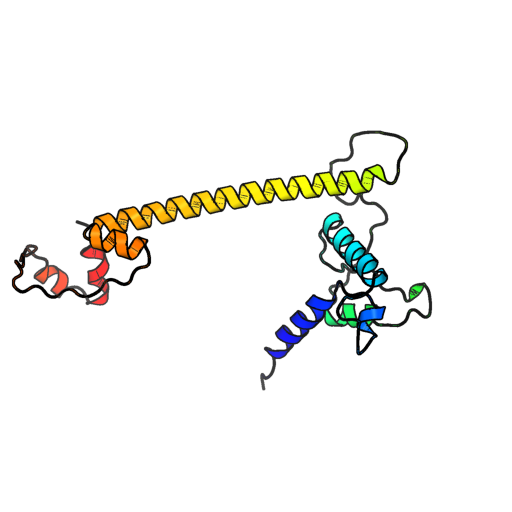.09 99 ILE A C 1
ATOM 807 O O . ILE A 1 99 ? 23.865 15.606 2.848 1.00 53.09 99 ILE A O 1
ATOM 811 N N . ASN A 1 100 ? 24.160 17.723 2.223 1.00 46.97 100 ASN A N 1
ATOM 812 C CA . ASN A 1 100 ? 25.499 17.492 1.666 1.00 46.97 100 ASN A CA 1
ATOM 813 C C . ASN A 1 100 ? 26.540 18.426 2.301 1.00 46.97 100 ASN A C 1
ATOM 815 O O . ASN A 1 100 ? 27.069 19.347 1.685 1.00 46.97 100 ASN A O 1
ATOM 819 N N . GLN A 1 101 ? 26.890 18.129 3.554 1.00 51.28 101 GLN A N 1
ATOM 820 C CA . GLN A 1 101 ? 28.232 18.393 4.070 1.00 51.28 101 GLN A CA 1
ATOM 821 C C . GLN A 1 101 ? 28.818 17.086 4.586 1.00 51.28 101 GLN A C 1
ATOM 823 O O . GLN A 1 101 ? 28.592 16.696 5.725 1.00 51.28 101 GLN A O 1
ATOM 828 N N . THR A 1 102 ? 29.585 16.405 3.741 1.00 46.25 102 THR A N 1
ATOM 829 C CA . THR A 1 102 ? 30.872 15.821 4.136 1.00 46.25 102 THR A CA 1
ATOM 830 C C . THR A 1 102 ? 31.612 15.365 2.886 1.00 46.25 102 THR A C 1
ATOM 832 O O . THR A 1 102 ? 31.161 14.511 2.133 1.00 46.25 102 THR A O 1
ATOM 835 N N . ASN A 1 103 ? 32.762 16.000 2.668 1.00 59.75 103 ASN A N 1
ATOM 836 C CA . ASN A 1 103 ? 33.802 15.559 1.751 1.00 59.75 103 ASN A CA 1
ATOM 837 C C . ASN A 1 103 ? 34.097 14.068 1.946 1.00 59.75 103 ASN A C 1
ATOM 839 O O . ASN A 1 103 ? 34.368 13.683 3.078 1.00 59.75 103 ASN A O 1
ATOM 843 N N . CYS A 1 104 ? 34.196 13.306 0.857 1.00 40.25 104 CYS A N 1
ATOM 844 C CA . CYS A 1 104 ? 35.258 12.316 0.673 1.00 40.25 104 CYS A CA 1
ATOM 845 C C . CYS A 1 104 ? 35.423 11.979 -0.814 1.00 40.25 104 CYS A C 1
ATOM 847 O O . CYS A 1 104 ? 34.460 11.770 -1.546 1.00 40.25 104 CYS A O 1
ATOM 849 N N . ARG A 1 105 ? 36.688 11.995 -1.237 1.00 51.06 105 ARG A N 1
ATOM 850 C CA . ARG A 1 105 ? 37.188 11.605 -2.555 1.00 51.06 105 ARG A CA 1
ATOM 851 C C . ARG A 1 105 ? 37.124 10.078 -2.692 1.00 51.06 105 ARG A C 1
ATOM 853 O O . ARG A 1 105 ? 37.361 9.383 -1.710 1.00 51.06 105 ARG A O 1
ATOM 860 N N . ASP A 1 106 ? 36.865 9.628 -3.919 1.00 50.41 106 ASP A N 1
ATOM 861 C CA . ASP A 1 106 ? 36.934 8.246 -4.422 1.00 50.41 106 ASP A CA 1
ATOM 862 C C . ASP A 1 106 ? 35.817 7.282 -3.959 1.00 50.41 106 ASP A C 1
ATOM 864 O O . ASP A 1 106 ? 35.924 6.658 -2.910 1.00 50.41 106 ASP A O 1
ATOM 868 N N . ASN A 1 107 ? 34.749 7.162 -4.776 1.00 48.72 107 ASN A N 1
ATOM 869 C CA . ASN A 1 107 ? 33.941 5.952 -5.074 1.00 48.72 107 ASN A CA 1
ATOM 870 C C . ASN A 1 107 ? 32.509 6.331 -5.513 1.00 48.72 107 ASN A C 1
ATOM 872 O O . ASN A 1 107 ? 31.599 6.453 -4.695 1.00 48.72 107 ASN A O 1
ATOM 876 N N . GLU A 1 108 ? 32.282 6.466 -6.823 1.00 54.16 108 GLU A N 1
ATOM 877 C CA . GLU A 1 108 ? 30.981 6.847 -7.411 1.00 54.16 108 GLU A CA 1
ATOM 878 C C . GLU A 1 108 ? 29.827 5.874 -7.082 1.00 54.16 108 GLU A C 1
ATOM 880 O O . GLU A 1 108 ? 28.661 6.257 -7.141 1.00 54.16 108 GLU A O 1
ATOM 885 N N . THR A 1 109 ? 30.120 4.631 -6.681 1.00 52.44 109 THR A N 1
ATOM 886 C CA . THR A 1 109 ? 29.107 3.611 -6.351 1.00 52.44 109 THR A CA 1
ATOM 887 C C . THR A 1 109 ? 28.719 3.556 -4.872 1.00 52.44 109 THR A C 1
ATOM 889 O O . THR A 1 109 ? 27.598 3.141 -4.573 1.00 52.44 109 THR A O 1
ATOM 892 N N . SER A 1 110 ? 29.591 3.996 -3.953 1.00 52.94 110 SER A N 1
ATOM 893 C CA . SER A 1 110 ? 29.299 3.998 -2.506 1.00 52.94 110 SER A CA 1
ATOM 894 C C . SER A 1 110 ? 28.170 4.982 -2.198 1.00 52.94 110 SER A C 1
ATOM 896 O O . SER A 1 110 ? 27.192 4.644 -1.542 1.00 52.94 110 SER A O 1
ATOM 898 N N . ASN A 1 111 ? 28.211 6.163 -2.816 1.00 67.44 111 ASN A N 1
ATOM 899 C CA . ASN A 1 111 ? 27.288 7.253 -2.501 1.00 67.44 111 ASN A CA 1
ATOM 900 C C . ASN A 1 111 ? 25.816 6.943 -2.829 1.00 67.44 111 ASN A C 1
ATOM 902 O O . ASN A 1 111 ? 24.928 7.403 -2.116 1.00 67.44 111 ASN A O 1
ATOM 906 N N . LEU A 1 112 ? 25.534 6.159 -3.877 1.00 67.56 112 LEU A N 1
ATOM 907 C CA . LEU A 1 112 ? 24.156 5.840 -4.272 1.00 67.56 112 LEU A CA 1
ATOM 908 C C . LEU A 1 112 ? 23.510 4.820 -3.329 1.00 67.56 112 LEU A C 1
ATOM 910 O O . LEU A 1 112 ? 22.371 5.000 -2.898 1.00 67.56 112 LEU A O 1
ATOM 914 N N . VAL A 1 113 ? 24.236 3.742 -3.026 1.00 75.44 113 VAL A N 1
ATOM 915 C CA . VAL A 1 113 ? 23.740 2.663 -2.163 1.00 75.44 113 VAL A CA 1
ATOM 916 C C . VAL A 1 113 ? 23.663 3.135 -0.714 1.00 75.44 113 VAL A C 1
ATOM 918 O O . VAL A 1 113 ? 22.679 2.841 -0.041 1.00 75.44 113 VAL A O 1
ATOM 921 N N . ASP A 1 114 ? 24.625 3.937 -0.257 1.00 74.94 114 ASP A N 1
ATOM 922 C CA . ASP A 1 114 ? 24.613 4.508 1.092 1.00 74.94 114 ASP A CA 1
ATOM 923 C C . ASP A 1 114 ? 23.479 5.534 1.258 1.00 74.94 114 ASP A C 1
ATOM 925 O O . ASP A 1 114 ? 22.796 5.556 2.285 1.00 74.94 114 ASP A O 1
ATOM 929 N N . ASN A 1 115 ? 23.201 6.342 0.226 1.00 74.06 115 ASN A N 1
ATOM 930 C CA . ASN A 1 115 ? 22.045 7.241 0.220 1.00 74.06 115 ASN A CA 1
ATOM 931 C C . ASN A 1 115 ? 20.720 6.460 0.256 1.00 74.06 115 ASN A C 1
ATOM 933 O O . ASN A 1 115 ? 19.830 6.793 1.042 1.00 74.06 115 ASN A O 1
ATOM 937 N N . LEU A 1 116 ? 20.611 5.389 -0.538 1.00 75.62 116 LEU A N 1
ATOM 938 C CA . LEU A 1 116 ? 19.465 4.480 -0.516 1.00 75.62 116 LEU A CA 1
ATOM 939 C C . LEU A 1 116 ? 19.271 3.866 0.873 1.00 75.62 116 LEU A C 1
ATOM 941 O O . LEU A 1 116 ? 18.155 3.881 1.390 1.00 75.62 116 LEU A O 1
ATOM 945 N N . LEU A 1 117 ? 20.342 3.356 1.482 1.00 78.31 117 LEU A N 1
ATOM 946 C CA . LEU A 1 117 ? 20.300 2.728 2.799 1.00 78.31 117 LEU A CA 1
ATOM 947 C C . LEU A 1 117 ? 19.834 3.726 3.861 1.00 78.31 117 LEU A C 1
ATOM 949 O O . LEU A 1 117 ? 18.869 3.458 4.573 1.00 78.31 117 LEU A O 1
ATOM 953 N N . LYS A 1 118 ? 20.430 4.922 3.889 1.00 79.06 118 LYS A N 1
ATOM 954 C CA . LYS A 1 118 ? 20.043 6.004 4.805 1.00 79.06 118 LYS A CA 1
ATOM 955 C C . LYS A 1 118 ? 18.572 6.389 4.649 1.00 79.06 118 LYS A C 1
ATOM 957 O O . LYS A 1 118 ? 17.878 6.633 5.637 1.00 79.06 118 LYS A O 1
ATOM 962 N N . ARG A 1 119 ? 18.079 6.438 3.410 1.00 75.62 119 ARG A N 1
ATOM 963 C CA . ARG A 1 119 ? 16.671 6.731 3.125 1.00 75.62 119 ARG A CA 1
ATOM 964 C C . ARG A 1 119 ? 15.761 5.594 3.585 1.00 75.62 119 ARG A C 1
ATOM 966 O O . ARG A 1 119 ? 14.787 5.868 4.279 1.00 75.62 119 ARG A O 1
ATOM 973 N N . LEU A 1 120 ? 16.082 4.338 3.273 1.00 82.19 120 LEU A N 1
ATOM 974 C CA . LEU A 1 120 ? 15.330 3.167 3.743 1.00 82.19 120 LEU A CA 1
ATOM 975 C C . LEU A 1 120 ? 15.257 3.107 5.273 1.00 82.19 120 LEU A C 1
ATOM 977 O O . LEU A 1 120 ? 14.178 2.878 5.816 1.00 82.19 120 LEU A O 1
ATOM 981 N N . GLU A 1 121 ? 16.361 3.387 5.963 1.00 82.56 121 GLU A N 1
ATOM 982 C CA . GLU A 1 121 ? 16.398 3.464 7.425 1.00 82.56 121 GLU A CA 1
ATOM 983 C C . GLU A 1 121 ? 15.490 4.567 7.977 1.00 82.56 121 GLU A C 1
ATOM 985 O O . GLU A 1 121 ? 14.755 4.335 8.937 1.00 82.56 121 GLU A O 1
ATOM 990 N N . LEU A 1 122 ? 15.506 5.761 7.373 1.00 81.31 122 LEU A N 1
ATOM 991 C CA . LEU A 1 122 ? 14.625 6.857 7.781 1.00 81.31 122 LEU A CA 1
ATOM 992 C C . LEU A 1 122 ? 13.149 6.484 7.599 1.00 81.31 122 LEU A C 1
ATOM 994 O O . LEU A 1 122 ? 12.330 6.757 8.475 1.00 81.31 122 LEU A O 1
ATOM 998 N N . TYR A 1 123 ? 12.803 5.829 6.489 1.00 79.50 123 TYR A N 1
ATOM 999 C CA . TYR A 1 123 ? 11.435 5.369 6.254 1.00 79.50 123 TYR A CA 1
ATOM 1000 C C . TYR A 1 123 ? 11.007 4.292 7.243 1.00 79.50 123 TYR A C 1
ATOM 1002 O O . TYR A 1 123 ? 9.891 4.369 7.748 1.00 79.50 123 TYR A O 1
ATOM 1010 N N . ALA A 1 124 ? 11.878 3.324 7.539 1.00 83.31 124 ALA A N 1
ATOM 1011 C CA . ALA A 1 124 ? 11.602 2.292 8.530 1.00 83.31 124 ALA A CA 1
ATOM 1012 C C . ALA A 1 124 ? 11.315 2.915 9.903 1.00 83.31 124 ALA A C 1
ATOM 1014 O O . ALA A 1 124 ? 10.288 2.608 10.499 1.00 83.31 124 ALA A O 1
ATOM 1015 N N . LYS A 1 125 ? 12.147 3.871 10.337 1.00 83.44 125 LYS A N 1
ATOM 1016 C CA . LYS A 1 125 ? 11.965 4.596 11.606 1.00 83.44 125 LYS A CA 1
ATOM 1017 C C . LYS A 1 125 ? 10.673 5.410 11.645 1.00 83.44 125 LYS A C 1
ATOM 1019 O O . LYS A 1 125 ? 9.932 5.344 12.619 1.00 83.44 125 LYS A O 1
ATOM 1024 N N . ASN A 1 126 ? 10.379 6.165 10.587 1.00 87.94 126 ASN A N 1
ATOM 1025 C CA . ASN A 1 126 ? 9.155 6.967 10.526 1.00 87.94 126 ASN A CA 1
ATOM 1026 C C . ASN A 1 126 ? 7.898 6.085 10.514 1.00 87.94 126 ASN A C 1
ATOM 1028 O O . ASN A 1 126 ? 6.898 6.426 11.143 1.00 87.94 126 ASN A O 1
ATOM 1032 N N . LEU A 1 127 ? 7.942 4.954 9.803 1.00 88.44 127 LEU A N 1
ATOM 1033 C CA . LEU A 1 127 ? 6.840 3.998 9.769 1.00 88.44 127 LEU A CA 1
ATOM 1034 C C . LEU A 1 127 ? 6.648 3.330 11.130 1.00 88.44 127 LEU A C 1
ATOM 1036 O O . LEU A 1 127 ? 5.514 3.203 11.574 1.00 88.44 127 LEU A O 1
ATOM 1040 N N . GLU A 1 128 ? 7.737 2.937 11.786 1.00 91.88 128 GLU A N 1
ATOM 1041 C CA . GLU A 1 128 ? 7.714 2.362 13.130 1.00 91.88 128 GLU A CA 1
ATOM 1042 C C . GLU A 1 128 ? 7.071 3.326 14.128 1.00 91.88 128 GLU A C 1
ATOM 1044 O O . GLU A 1 128 ? 6.111 2.945 14.793 1.00 91.88 128 GLU A O 1
ATOM 1049 N N . GLY A 1 129 ? 7.496 4.595 14.143 1.00 92.25 129 GLY A N 1
ATOM 1050 C CA . GLY A 1 129 ? 6.893 5.614 15.006 1.00 92.25 129 GLY A CA 1
ATOM 1051 C C . GLY A 1 129 ? 5.402 5.831 14.726 1.00 92.25 129 GLY A C 1
ATOM 1052 O O . GLY A 1 129 ? 4.601 5.920 15.655 1.00 92.25 129 GLY A O 1
ATOM 1053 N N . LEU A 1 130 ? 4.995 5.848 13.450 1.00 90.50 130 LEU A N 1
ATOM 1054 C CA . LEU A 1 130 ? 3.582 5.985 13.088 1.00 90.50 130 LEU A CA 1
ATOM 1055 C C . LEU A 1 130 ? 2.755 4.754 13.495 1.00 90.50 130 LEU A C 1
ATOM 1057 O O . LEU A 1 130 ? 1.629 4.895 13.972 1.00 90.50 130 LEU A O 1
ATOM 1061 N N . VAL A 1 131 ? 3.292 3.547 13.301 1.00 94.44 131 VAL A N 1
ATOM 1062 C CA . VAL A 1 131 ? 2.641 2.298 13.721 1.00 94.44 131 VAL A CA 1
ATOM 1063 C C . VAL A 1 131 ? 2.506 2.266 15.238 1.00 94.44 131 VAL A C 1
ATOM 1065 O O . VAL A 1 131 ? 1.434 1.924 15.734 1.00 94.44 131 VAL A O 1
ATOM 1068 N N . GLU A 1 132 ? 3.544 2.659 15.972 1.00 94.50 132 GLU A N 1
ATOM 1069 C CA . GLU A 1 132 ? 3.526 2.733 17.431 1.00 94.50 132 GLU A CA 1
ATOM 1070 C C . GLU A 1 132 ? 2.457 3.714 17.925 1.00 94.50 132 GLU A C 1
ATOM 1072 O O . GLU A 1 132 ? 1.617 3.347 18.749 1.00 94.50 132 GLU A O 1
ATOM 1077 N N . GLU A 1 133 ? 2.418 4.928 17.373 1.00 93.88 133 GLU A N 1
ATOM 1078 C CA . GLU A 1 133 ? 1.433 5.942 17.750 1.00 93.88 133 GLU A CA 1
ATOM 1079 C C . GLU A 1 133 ? -0.001 5.472 17.490 1.00 93.88 133 GLU A C 1
ATOM 1081 O O . GLU A 1 133 ? -0.845 5.520 18.388 1.00 93.88 133 GLU A O 1
ATOM 1086 N N . ARG A 1 134 ? -0.272 4.940 16.293 1.00 93.31 134 ARG A N 1
ATOM 1087 C CA . ARG A 1 134 ? -1.607 4.431 15.944 1.00 93.31 134 ARG A CA 1
ATOM 1088 C C . ARG A 1 134 ? -2.005 3.224 16.777 1.00 93.31 134 ARG A C 1
ATOM 1090 O O . ARG A 1 134 ? -3.166 3.103 17.160 1.00 93.31 134 ARG A O 1
ATOM 1097 N N . THR A 1 135 ? -1.055 2.346 17.085 1.00 94.19 135 THR A N 1
ATOM 1098 C CA . THR A 1 135 ? -1.302 1.193 17.958 1.00 94.19 135 THR A CA 1
ATOM 1099 C C . THR A 1 135 ? -1.639 1.659 19.370 1.00 94.19 135 THR A C 1
ATOM 1101 O O . THR A 1 135 ? -2.583 1.153 19.971 1.00 94.19 135 THR A O 1
ATOM 1104 N N . ARG A 1 136 ? -0.932 2.670 19.886 1.00 96.31 136 ARG A N 1
ATOM 1105 C CA . ARG A 1 136 ? -1.199 3.270 21.199 1.00 96.31 136 ARG A CA 1
ATOM 1106 C C . ARG A 1 136 ? -2.594 3.892 21.270 1.00 96.31 136 ARG A C 1
ATOM 1108 O O . ARG A 1 136 ? -3.305 3.655 22.242 1.00 96.31 136 ARG A O 1
ATOM 1115 N N . GLU A 1 137 ? -2.993 4.661 20.259 1.00 94.88 137 GLU A N 1
ATOM 1116 C CA . GLU A 1 137 ? -4.339 5.251 20.178 1.00 94.88 137 GLU A CA 1
ATOM 1117 C C . GLU A 1 137 ? -5.428 4.179 20.119 1.00 94.88 137 GLU A C 1
ATOM 1119 O O . GLU A 1 137 ? -6.391 4.235 20.883 1.00 94.88 137 GLU A O 1
ATOM 1124 N N . TYR A 1 138 ? -5.244 3.172 19.261 1.00 94.44 138 TYR A N 1
ATOM 1125 C CA . TYR A 1 138 ? -6.166 2.048 19.144 1.00 94.44 138 TYR A CA 1
ATOM 1126 C C . TYR A 1 138 ? -6.331 1.304 20.473 1.00 94.44 138 TYR A C 1
ATOM 1128 O O . TYR A 1 138 ? -7.454 1.027 20.882 1.00 94.44 138 TYR A O 1
ATOM 1136 N N . LEU A 1 139 ? -5.230 1.005 21.171 1.00 95.88 139 LEU A N 1
ATOM 1137 C CA . LEU A 1 139 ? -5.275 0.318 22.463 1.00 95.88 139 LEU A CA 1
ATOM 1138 C C . LEU A 1 139 ? -5.968 1.158 23.539 1.00 95.88 139 LEU A C 1
ATOM 1140 O O . LEU A 1 139 ? -6.757 0.618 24.310 1.00 95.88 139 LEU A O 1
ATOM 1144 N N . ALA A 1 140 ? -5.711 2.467 23.577 1.00 95.06 140 ALA A N 1
ATOM 1145 C CA . ALA A 1 140 ? -6.373 3.363 24.519 1.00 95.06 140 ALA A CA 1
ATOM 1146 C C . ALA A 1 140 ? -7.886 3.438 24.268 1.00 95.06 140 ALA A C 1
ATOM 1148 O O . ALA A 1 140 ? -8.665 3.418 25.217 1.00 95.06 140 ALA A O 1
ATOM 1149 N N . GLU A 1 141 ? -8.314 3.504 23.006 1.00 92.56 141 GLU A N 1
ATOM 1150 C CA . GLU A 1 141 ? -9.737 3.533 22.661 1.00 92.56 141 GLU A CA 1
ATOM 1151 C C . GLU A 1 141 ? -10.413 2.187 22.928 1.00 92.56 141 GLU A C 1
ATOM 1153 O O . GLU A 1 141 ? -11.496 2.138 23.508 1.00 92.56 141 GLU A O 1
ATOM 1158 N N . LYS A 1 142 ? -9.731 1.087 22.594 1.00 93.69 142 LYS A N 1
ATOM 1159 C CA . LYS A 1 142 ? -10.175 -0.267 22.921 1.00 93.69 142 LYS A CA 1
ATOM 1160 C C . LYS A 1 142 ? -10.421 -0.417 24.428 1.00 93.69 142 LYS A C 1
ATOM 1162 O O . LYS A 1 142 ? -11.482 -0.900 24.806 1.00 93.69 142 LYS A O 1
ATOM 1167 N N . GLN A 1 143 ? -9.489 0.034 25.271 1.00 95.00 143 GLN A N 1
ATOM 1168 C CA . GLN A 1 143 ? -9.632 -0.064 26.727 1.00 95.00 143 GLN A CA 1
ATOM 1169 C C . GLN A 1 143 ? -10.871 0.685 27.233 1.00 95.00 143 GLN A C 1
ATOM 1171 O O . GLN A 1 143 ? -11.629 0.136 28.021 1.00 95.00 143 GLN A O 1
ATOM 1176 N N . LYS A 1 144 ? -11.125 1.908 26.745 1.00 94.00 144 LYS A N 1
ATOM 1177 C CA . LYS A 1 144 ? -12.323 2.672 27.138 1.00 94.00 144 LYS A CA 1
ATOM 1178 C C . LYS A 1 144 ? -13.616 1.940 26.789 1.00 94.00 144 LYS A C 1
ATOM 1180 O O . LYS A 1 144 ? -14.568 1.983 27.561 1.00 94.00 144 LYS A O 1
ATOM 1185 N N . VAL A 1 145 ? -13.661 1.295 25.621 1.00 91.12 145 VAL A N 1
ATOM 1186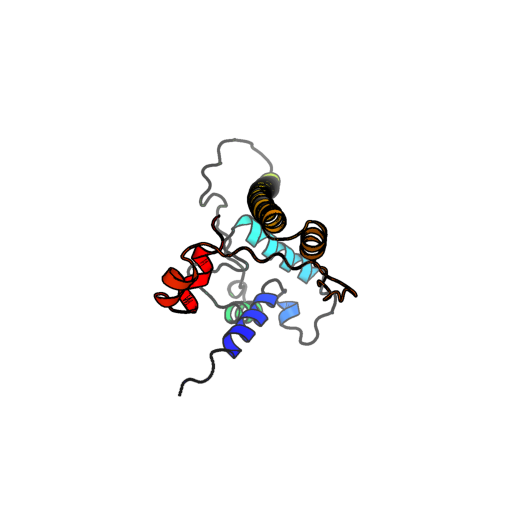 C CA . VAL A 1 145 ? -14.824 0.509 25.189 1.00 91.12 145 VAL A CA 1
ATOM 1187 C C . VAL A 1 145 ? -15.012 -0.714 26.086 1.00 91.12 145 VAL A C 1
ATOM 1189 O O . VAL A 1 145 ? -16.140 -0.995 26.485 1.00 91.12 145 VAL A O 1
ATOM 1192 N N . GLU A 1 146 ? -13.930 -1.418 26.429 1.00 92.62 146 GLU A N 1
ATOM 1193 C CA . GLU A 1 146 ? -13.976 -2.561 27.353 1.00 92.62 146 GLU A CA 1
ATOM 1194 C C . GLU A 1 146 ? -14.442 -2.131 28.756 1.00 92.62 146 GLU A C 1
ATOM 1196 O O . GLU A 1 146 ? -15.354 -2.745 29.311 1.00 92.62 146 GLU A O 1
ATOM 1201 N N . ASP A 1 147 ? -13.909 -1.030 29.290 1.00 92.62 147 ASP A N 1
ATOM 1202 C CA . ASP A 1 147 ? -14.302 -0.482 30.595 1.00 92.62 147 ASP A CA 1
ATOM 1203 C C . ASP A 1 147 ? -15.784 -0.082 30.621 1.00 92.62 147 ASP A C 1
ATOM 1205 O O . ASP A 1 147 ? -16.510 -0.411 31.562 1.00 92.62 147 ASP A O 1
ATOM 1209 N N . LEU A 1 148 ? -16.259 0.587 29.565 1.00 92.81 148 LEU A N 1
ATOM 1210 C CA . LEU A 1 148 ? -17.666 0.962 29.427 1.00 92.81 148 LEU A CA 1
ATOM 1211 C C . LEU A 1 148 ? -18.571 -0.275 29.357 1.00 92.81 148 LEU A C 1
ATOM 1213 O O . LEU A 1 148 ? -19.643 -0.301 29.960 1.00 92.81 148 LEU A O 1
ATOM 1217 N N . LEU A 1 149 ? -18.149 -1.325 28.653 1.00 92.31 149 LEU A N 1
ATOM 1218 C CA . LEU A 1 149 ? -18.924 -2.557 28.552 1.00 92.31 149 LEU A CA 1
ATOM 1219 C C . LEU A 1 149 ? -19.092 -3.238 29.915 1.00 92.31 149 LEU A C 1
ATOM 1221 O O . LEU A 1 149 ? -20.178 -3.728 30.224 1.00 92.31 149 LEU A O 1
ATOM 1225 N N . HIS A 1 150 ? -18.047 -3.218 30.743 1.00 91.00 150 HIS A N 1
ATOM 1226 C CA . HIS A 1 150 ? -18.106 -3.713 32.118 1.00 91.00 150 HIS A CA 1
ATOM 1227 C C . HIS A 1 150 ? -18.982 -2.853 33.042 1.00 91.00 150 HIS A C 1
ATOM 1229 O O . HIS A 1 150 ? -19.476 -3.370 34.044 1.00 91.00 150 HIS A O 1
ATOM 1235 N N . GLN A 1 151 ? -19.200 -1.572 32.723 1.00 90.19 151 GLN A N 1
ATOM 1236 C CA . GLN A 1 151 ? -20.148 -0.712 33.445 1.00 90.19 151 GLN A CA 1
ATOM 1237 C C . GLN A 1 151 ? -21.603 -0.975 33.037 1.00 90.19 151 GLN A C 1
ATOM 1239 O O . GLN A 1 151 ? -22.498 -0.900 33.876 1.00 90.19 151 GLN A O 1
ATOM 1244 N N . LEU A 1 152 ? -21.847 -1.287 31.760 1.00 88.94 152 LEU A N 1
ATOM 1245 C CA . LEU A 1 152 ? -23.198 -1.448 31.212 1.00 88.94 152 LEU A CA 1
ATOM 1246 C C . LEU A 1 152 ? -23.761 -2.866 31.351 1.00 88.94 152 LEU A C 1
ATOM 1248 O O . LEU A 1 152 ? -24.979 -3.036 31.393 1.00 88.94 152 LEU A O 1
ATOM 1252 N N . LEU A 1 153 ? -22.903 -3.890 31.372 1.00 88.38 153 LEU A N 1
ATOM 1253 C CA . LEU A 1 153 ? -23.317 -5.291 31.327 1.00 88.38 153 LEU A CA 1
ATOM 1254 C C . LEU A 1 153 ? -22.691 -6.111 32.460 1.00 88.38 153 LEU A C 1
ATOM 1256 O O . LEU A 1 153 ? -21.560 -5.847 32.870 1.00 88.38 153 LEU A O 1
ATOM 1260 N N . PRO A 1 154 ? -23.376 -7.173 32.928 1.00 89.31 154 PRO A N 1
ATOM 1261 C CA . PRO A 1 154 ? -22.772 -8.139 33.833 1.00 89.31 154 PRO A CA 1
ATOM 1262 C C . PRO A 1 154 ? -21.452 -8.690 33.260 1.00 89.31 154 PRO A C 1
ATOM 1264 O O . PRO A 1 154 ? -21.403 -8.981 32.059 1.00 89.31 154 PRO A O 1
ATOM 1267 N N . PRO A 1 155 ? -20.417 -8.930 34.092 1.00 87.69 155 PRO A N 1
ATOM 1268 C CA . PRO A 1 155 ? -19.084 -9.324 33.625 1.00 87.69 155 PRO A CA 1
ATOM 1269 C C . PRO A 1 155 ? -19.078 -10.506 32.648 1.00 87.69 155 PRO A C 1
ATOM 1271 O O . PRO A 1 155 ? -18.409 -10.458 31.624 1.00 87.69 155 PRO A O 1
ATOM 1274 N N . SER A 1 156 ? -19.908 -11.526 32.895 1.00 87.56 156 SER A N 1
ATOM 1275 C CA . SER A 1 156 ? -19.999 -12.706 32.024 1.00 87.56 156 SER A CA 1
ATOM 1276 C C . SER A 1 156 ? -20.475 -12.384 30.601 1.00 87.56 156 SER A C 1
ATOM 1278 O O . SER A 1 156 ? -20.025 -13.019 29.647 1.00 87.56 156 SER A O 1
ATOM 1280 N N . ILE A 1 157 ? -21.366 -11.400 30.447 1.00 87.25 157 ILE A N 1
ATOM 1281 C CA . ILE A 1 157 ? -21.861 -10.958 29.139 1.00 87.25 157 ILE A CA 1
ATOM 1282 C C . ILE A 1 157 ? -20.836 -10.031 28.475 1.00 87.25 157 ILE A C 1
ATOM 1284 O O . ILE A 1 157 ? -20.575 -10.171 27.279 1.00 87.25 157 ILE A O 1
ATOM 1288 N N . ALA A 1 158 ? -20.214 -9.135 29.248 1.00 91.25 158 ALA A N 1
ATOM 1289 C CA . ALA A 1 158 ? -19.155 -8.253 28.763 1.00 91.25 158 ALA A CA 1
ATOM 1290 C C . ALA A 1 158 ? -17.967 -9.054 28.194 1.00 91.25 158 ALA A C 1
ATOM 1292 O O . ALA A 1 158 ? -17.595 -8.858 27.040 1.00 91.25 158 ALA A O 1
ATOM 1293 N N . ASP A 1 159 ? -17.454 -10.042 28.934 1.00 90.62 159 ASP A N 1
ATOM 1294 C CA . ASP A 1 159 ? -16.327 -10.886 28.505 1.00 90.62 159 ASP A CA 1
ATOM 1295 C C . ASP A 1 159 ? -16.631 -11.668 27.217 1.00 90.62 159 ASP A C 1
ATOM 1297 O O . ASP A 1 159 ? -15.763 -11.855 26.355 1.00 90.62 159 ASP A O 1
ATOM 1301 N N . GLN A 1 160 ? -17.874 -12.140 27.067 1.00 89.31 160 GLN A N 1
ATOM 1302 C CA . GLN A 1 160 ? -18.319 -12.833 25.857 1.00 89.31 160 GLN A CA 1
ATOM 1303 C C . GLN A 1 160 ? -18.305 -11.900 24.646 1.00 89.31 160 GLN A C 1
ATOM 1305 O O . GLN A 1 160 ? -17.762 -12.272 23.604 1.00 89.31 160 GLN A O 1
ATOM 1310 N N . LEU A 1 161 ? -18.836 -10.686 24.800 1.00 88.56 161 LEU A N 1
ATOM 1311 C CA . LEU A 1 161 ? -18.864 -9.678 23.743 1.00 88.56 161 LEU A CA 1
ATOM 1312 C C . LEU A 1 161 ? -17.455 -9.181 23.381 1.00 88.56 161 LEU A C 1
ATOM 1314 O O . LEU A 1 161 ? -17.144 -9.091 22.195 1.00 88.56 161 LEU A O 1
ATOM 1318 N N . ILE A 1 162 ? -16.575 -8.964 24.366 1.00 89.56 162 ILE A N 1
ATOM 1319 C CA . ILE A 1 162 ? -15.151 -8.630 24.150 1.00 89.56 162 ILE A CA 1
ATOM 1320 C C . ILE A 1 162 ? -14.447 -9.747 23.373 1.00 89.56 162 ILE A C 1
ATOM 1322 O O . ILE A 1 162 ? -13.654 -9.491 22.468 1.00 89.56 162 ILE A O 1
ATOM 1326 N N . SER A 1 163 ? -14.785 -11.004 23.673 1.00 90.25 163 SER A N 1
ATOM 1327 C CA . SER A 1 163 ? -14.272 -12.174 22.952 1.00 90.25 163 SER A C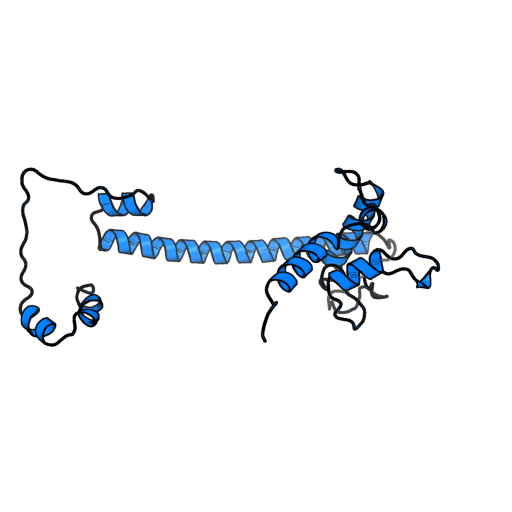A 1
ATOM 1328 C C . SER A 1 163 ? -14.865 -12.346 21.541 1.00 90.25 163 SER A C 1
ATOM 1330 O O . SER A 1 163 ? -14.541 -13.331 20.875 1.00 90.25 163 SER A O 1
ATOM 1332 N N . GLY A 1 164 ? -15.776 -11.473 21.095 1.00 88.81 164 GLY A N 1
ATOM 1333 C CA . GLY A 1 164 ? -16.483 -11.601 19.815 1.00 88.81 164 GLY A CA 1
ATOM 1334 C C . GLY A 1 164 ? -17.472 -12.772 19.758 1.00 88.81 164 GLY A C 1
ATOM 1335 O O . GLY A 1 164 ? -17.845 -13.215 18.671 1.00 88.81 164 GLY A O 1
ATOM 1336 N N . ARG A 1 165 ? -17.882 -13.312 20.913 1.00 88.38 165 ARG A N 1
ATOM 1337 C CA . ARG A 1 165 ? -18.870 -14.394 20.996 1.00 88.38 165 ARG A CA 1
ATOM 1338 C C . ARG A 1 165 ? -20.280 -13.814 20.980 1.00 88.38 165 ARG A C 1
ATOM 1340 O O . ARG A 1 165 ? -20.559 -12.803 21.617 1.00 88.38 165 ARG A O 1
ATOM 1347 N N . ALA A 1 166 ? -21.179 -14.481 20.261 1.00 82.88 166 ALA A N 1
ATOM 1348 C CA . ALA A 1 166 ? -22.594 -14.137 20.283 1.00 82.88 166 ALA A CA 1
ATOM 1349 C C . ALA A 1 166 ? -23.210 -14.528 21.635 1.00 82.88 166 ALA A C 1
ATOM 1351 O O . ALA A 1 166 ? -23.059 -15.669 22.074 1.00 82.88 166 ALA A O 1
ATOM 1352 N N . VAL A 1 167 ? -23.925 -13.596 22.262 1.00 82.44 167 VAL A N 1
ATOM 1353 C CA . VAL A 1 167 ? -24.646 -13.833 23.518 1.00 82.44 167 VAL A CA 1
ATOM 1354 C C . VAL A 1 167 ? -25.933 -14.597 23.207 1.00 82.44 167 VAL A C 1
ATOM 1356 O O . VAL A 1 167 ? -26.765 -14.126 22.431 1.00 82.44 167 VAL A O 1
ATOM 1359 N N . GLN A 1 168 ? -26.088 -15.793 23.779 1.00 78.62 168 GLN A N 1
ATOM 1360 C CA . GLN A 1 168 ? -27.312 -16.588 23.653 1.00 78.62 168 GLN A CA 1
ATOM 1361 C C . GLN A 1 168 ? -28.346 -16.115 24.677 1.00 78.62 168 GLN A C 1
ATOM 1363 O O . GLN A 1 168 ? -28.001 -15.802 25.813 1.00 78.62 168 GLN A O 1
ATOM 1368 N N . ALA A 1 169 ? -29.619 -16.069 24.283 1.00 77.12 169 ALA A N 1
ATOM 1369 C CA . ALA A 1 169 ? -30.699 -15.780 25.218 1.00 77.12 169 ALA A CA 1
ATOM 1370 C C . ALA A 1 169 ? -30.872 -16.966 26.181 1.00 77.12 169 ALA A C 1
ATOM 1372 O O . ALA A 1 169 ? -31.133 -18.086 25.743 1.00 77.12 169 ALA A O 1
ATOM 1373 N N . GLU A 1 170 ? -30.730 -16.720 27.481 1.00 77.50 170 GLU A N 1
ATOM 1374 C CA . GLU A 1 170 ? -30.926 -17.735 28.517 1.00 77.50 170 GLU A CA 1
ATOM 1375 C C . GLU A 1 170 ? -32.369 -17.704 29.039 1.00 77.50 170 GLU A C 1
ATOM 1377 O O . GLU A 1 170 ? -32.945 -16.640 29.273 1.00 77.50 170 GLU A O 1
ATOM 1382 N N . SER A 1 171 ? -32.963 -18.885 29.222 1.00 81.44 171 SER A N 1
ATOM 1383 C CA . SER A 1 171 ? -34.246 -19.059 29.903 1.00 81.44 171 SER A CA 1
ATOM 1384 C C . SER A 1 171 ? -34.006 -19.585 31.312 1.00 81.44 171 SER A C 1
ATOM 1386 O O . SER A 1 171 ? -33.288 -20.570 31.478 1.00 81.44 171 SER A O 1
ATOM 1388 N N . TYR A 1 172 ? -34.648 -18.983 32.308 1.00 82.38 172 TYR A N 1
ATOM 1389 C CA . TYR A 1 172 ? -34.546 -19.408 33.702 1.00 82.38 172 TYR A CA 1
ATOM 1390 C C . TYR A 1 172 ? -35.913 -19.871 34.211 1.00 82.38 172 TYR A C 1
ATOM 1392 O O . TYR A 1 172 ? -36.924 -19.225 33.935 1.00 82.38 172 TYR A O 1
ATOM 1400 N N . ASP A 1 173 ? -35.936 -20.953 34.993 1.00 85.50 173 ASP A N 1
ATOM 1401 C CA . ASP A 1 173 ? -37.171 -21.522 35.562 1.00 85.50 173 ASP A CA 1
ATOM 1402 C C . ASP A 1 173 ? -37.856 -20.581 36.572 1.00 85.50 173 ASP A C 1
ATOM 1404 O O . ASP A 1 173 ? -39.060 -20.668 36.809 1.00 85.50 173 ASP A O 1
ATOM 1408 N N . SER A 1 174 ? -37.089 -19.671 37.179 1.00 83.50 174 SER A N 1
ATOM 1409 C CA . SER A 1 174 ? -37.571 -18.631 38.086 1.00 83.50 174 SER A CA 1
ATOM 1410 C C . SER A 1 174 ? -36.600 -17.452 38.075 1.00 83.50 174 SER A C 1
ATOM 1412 O O . SER A 1 174 ? -35.387 -17.651 38.166 1.00 83.50 174 SER A O 1
ATOM 1414 N N . VAL A 1 175 ? -37.121 -16.228 37.966 1.00 82.19 175 VAL A N 1
ATOM 1415 C CA . VAL A 1 175 ? -36.332 -14.986 37.986 1.00 82.19 175 VAL A CA 1
ATOM 1416 C C . VAL A 1 175 ? -36.886 -14.016 39.019 1.00 82.19 175 VAL A C 1
ATOM 1418 O O . VAL A 1 175 ? -38.099 -13.888 39.186 1.00 82.19 175 VAL A O 1
ATOM 1421 N N . THR A 1 176 ? -35.993 -13.285 39.682 1.00 81.50 176 THR A N 1
ATOM 1422 C CA . THR A 1 176 ? -36.368 -12.150 40.529 1.00 81.50 176 THR A CA 1
ATOM 1423 C C . THR A 1 176 ? -36.268 -10.883 39.695 1.00 81.50 176 THR A C 1
ATOM 1425 O O . THR A 1 176 ? -35.171 -10.450 39.351 1.00 81.50 176 THR A O 1
ATOM 1428 N N . ILE A 1 177 ? -37.411 -10.286 39.360 1.00 80.19 177 ILE A N 1
ATOM 1429 C CA . ILE A 1 177 ? -37.457 -9.002 38.657 1.00 80.19 177 ILE A CA 1
ATOM 1430 C C . ILE A 1 177 ? -37.436 -7.884 39.699 1.00 80.19 177 ILE A C 1
ATOM 1432 O O . ILE A 1 177 ? -38.292 -7.837 40.583 1.00 80.19 177 ILE A O 1
ATOM 1436 N N . TYR A 1 178 ? -36.459 -6.985 39.595 1.00 78.81 178 TYR A N 1
ATOM 1437 C CA . TYR A 1 178 ? -36.411 -5.767 40.394 1.00 78.81 178 TYR A CA 1
ATOM 1438 C C . TYR A 1 178 ? -37.113 -4.633 39.643 1.00 78.81 178 TYR A C 1
ATOM 1440 O O . TYR A 1 178 ? -36.707 -4.269 38.542 1.00 78.81 178 TYR A O 1
ATOM 1448 N N . PHE A 1 179 ? -38.170 -4.081 40.239 1.00 69.75 179 PHE A N 1
ATOM 1449 C CA . PHE A 1 179 ? -38.856 -2.900 39.725 1.00 69.75 179 PHE A CA 1
ATOM 1450 C C . PHE A 1 179 ? -38.457 -1.689 40.569 1.00 69.75 179 PHE A C 1
ATOM 1452 O O . PHE A 1 179 ? -38.992 -1.485 41.658 1.00 69.75 179 PHE A O 1
ATOM 1459 N N . SER A 1 180 ? -37.518 -0.888 40.072 1.00 65.31 180 SER A N 1
ATOM 1460 C CA . SER A 1 180 ? -37.292 0.469 40.572 1.00 65.31 180 SER A CA 1
ATOM 1461 C C . SER A 1 180 ? -38.072 1.457 39.721 1.00 65.31 180 SER A C 1
ATOM 1463 O O . SER A 1 180 ? -37.783 1.611 38.535 1.00 65.31 180 SER A O 1
ATOM 1465 N N . ASP A 1 181 ? -39.040 2.137 40.331 1.00 70.69 181 ASP A N 1
ATOM 1466 C CA . ASP A 1 181 ? -39.634 3.330 39.737 1.00 70.69 181 ASP A CA 1
ATOM 1467 C C . ASP A 1 181 ? -38.698 4.519 39.970 1.00 70.69 181 ASP A C 1
ATOM 1469 O O . ASP A 1 181 ? -38.298 4.801 41.104 1.00 70.69 181 ASP A O 1
ATOM 1473 N N . ILE A 1 182 ? -38.340 5.215 38.896 1.00 72.06 182 ILE A N 1
ATOM 1474 C CA . ILE A 1 182 ? -37.616 6.478 38.994 1.00 72.06 182 ILE A CA 1
ATOM 1475 C C . ILE A 1 182 ? -38.678 7.560 39.139 1.00 72.06 182 ILE A C 1
ATOM 1477 O O . ILE A 1 182 ? -39.403 7.878 38.192 1.00 72.06 182 ILE A O 1
ATOM 1481 N N . VAL A 1 183 ? -38.774 8.127 40.340 1.00 69.25 183 VAL A N 1
ATOM 1482 C CA . VAL A 1 183 ? -39.804 9.112 40.680 1.00 69.25 183 VAL A CA 1
ATOM 1483 C C . VAL A 1 183 ? -39.758 10.278 39.685 1.00 69.25 183 VAL A C 1
ATOM 1485 O O . VAL A 1 183 ? -38.779 11.015 39.612 1.00 69.25 183 VAL A O 1
ATOM 1488 N N . GLY A 1 184 ? -40.828 10.439 38.901 1.00 65.62 184 GLY A N 1
ATOM 1489 C CA . GLY A 1 184 ? -40.958 11.508 37.903 1.00 65.62 184 GLY A CA 1
ATOM 1490 C C . GLY A 1 184 ? -40.513 11.149 36.479 1.00 65.62 184 GLY A C 1
ATOM 1491 O O . GLY A 1 184 ? -40.767 11.935 35.565 1.00 65.62 184 GLY A O 1
ATOM 1492 N N . PHE A 1 185 ? -39.948 9.962 36.237 1.00 70.06 185 PHE A N 1
ATOM 1493 C CA . PHE A 1 185 ? -39.515 9.541 34.898 1.00 70.06 185 PHE A CA 1
ATOM 1494 C C . PHE A 1 185 ? -40.682 9.409 33.912 1.00 70.06 185 PHE A C 1
ATOM 1496 O O . PHE A 1 185 ? -40.583 9.854 32.771 1.00 70.06 185 PHE A O 1
ATOM 1503 N N . THR A 1 186 ? -41.834 8.900 34.355 1.00 70.81 186 THR A N 1
ATOM 1504 C CA . THR A 1 186 ? -43.064 8.842 33.540 1.00 70.81 186 THR A CA 1
ATOM 1505 C C . THR A 1 186 ? -43.549 10.240 33.132 1.00 70.81 186 THR A C 1
ATOM 1507 O O . THR A 1 186 ? -43.966 10.455 31.996 1.00 70.81 186 THR A O 1
ATOM 1510 N N . ALA A 1 187 ? -43.440 11.228 34.026 1.00 70.50 187 ALA A N 1
ATOM 1511 C CA . ALA A 1 187 ? -43.826 12.610 33.735 1.00 70.50 187 ALA A CA 1
ATOM 1512 C C . ALA A 1 187 ? -42.836 13.304 32.779 1.00 70.50 187 ALA A C 1
ATOM 1514 O O . ALA A 1 187 ? -43.261 14.057 31.901 1.00 70.50 187 ALA A O 1
ATOM 1515 N N . LEU A 1 188 ? -41.535 13.023 32.906 1.00 65.75 188 LEU A N 1
ATOM 1516 C CA . LEU A 1 188 ? -40.483 13.555 32.028 1.00 65.75 188 LEU A CA 1
ATOM 1517 C C . LEU A 1 188 ? -40.497 12.908 30.633 1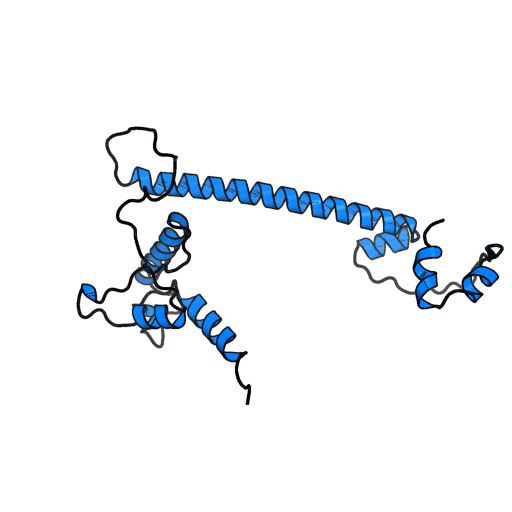.00 65.75 188 LEU A C 1
ATOM 1519 O O . LEU A 1 188 ? -40.389 13.601 29.620 1.00 65.75 188 LEU A O 1
ATOM 1523 N N . SER A 1 189 ? -40.702 11.592 30.561 1.00 66.75 189 SER A N 1
ATOM 1524 C CA . SER A 1 189 ? -40.807 10.852 29.297 1.00 66.75 189 SER A CA 1
ATOM 1525 C C . SER A 1 189 ? -42.093 11.175 28.537 1.00 66.75 189 SER A C 1
ATOM 1527 O O . SER A 1 189 ? -42.062 11.222 27.313 1.00 66.75 189 SER A O 1
ATOM 1529 N N . SER A 1 190 ? -43.192 11.512 29.228 1.00 72.56 190 SER A N 1
ATOM 1530 C CA . SER A 1 190 ? -44.436 11.960 28.576 1.00 72.56 190 SER A CA 1
ATOM 1531 C C . SER A 1 190 ? -44.286 13.253 27.760 1.00 72.56 190 SER A C 1
ATOM 1533 O O . SER A 1 190 ? -45.097 13.518 26.874 1.00 72.56 190 SER A O 1
ATOM 1535 N N . GLN A 1 191 ? -43.246 14.047 28.038 1.00 69.06 191 GLN A N 1
ATOM 1536 C CA . GLN A 1 191 ? -42.948 15.307 27.349 1.00 69.06 191 GLN A CA 1
ATOM 1537 C C . GLN A 1 191 ? -41.883 15.158 26.250 1.00 69.06 191 GLN A C 1
ATOM 1539 O O . GLN A 1 191 ? -41.620 16.116 25.526 1.00 69.06 191 GLN A O 1
ATOM 1544 N N . SER A 1 192 ? -41.278 13.975 26.107 1.00 61.34 192 SER A N 1
ATOM 1545 C CA . SER A 1 192 ? -40.182 13.719 25.169 1.00 61.34 192 SER A CA 1
ATOM 1546 C C . SER A 1 192 ? -40.614 12.736 24.085 1.00 61.34 192 SER A C 1
ATOM 1548 O O . SER A 1 192 ? -41.296 11.749 24.349 1.00 61.34 192 SER A O 1
ATOM 1550 N N . THR A 1 193 ? -40.211 12.981 22.838 1.00 67.31 193 THR A N 1
ATOM 1551 C CA . THR A 1 193 ? -40.463 12.006 21.767 1.00 67.31 193 THR A CA 1
ATOM 1552 C C . THR A 1 193 ? -39.561 10.776 21.951 1.00 67.31 193 THR A C 1
ATOM 1554 O O . THR A 1 193 ? -38.439 10.924 22.440 1.00 67.31 193 THR A O 1
ATOM 1557 N N . PRO A 1 194 ? -39.991 9.563 21.546 1.00 59.41 194 PRO A N 1
ATOM 1558 C CA . PRO A 1 194 ? -39.246 8.317 21.775 1.00 59.41 194 PRO A CA 1
ATOM 1559 C C . PRO A 1 194 ? -37.780 8.331 21.306 1.00 59.41 194 PRO A C 1
ATOM 1561 O O . PRO A 1 194 ? -36.952 7.613 21.856 1.00 59.41 194 PRO A O 1
ATOM 1564 N N . LEU A 1 195 ? -37.441 9.174 20.324 1.00 58.06 195 LEU A N 1
ATOM 1565 C CA . LEU A 1 195 ? -36.087 9.311 19.781 1.00 58.06 195 LEU A CA 1
ATOM 1566 C C . LEU A 1 195 ? -35.128 10.090 20.708 1.00 58.06 195 LEU A C 1
ATOM 1568 O O . LEU A 1 195 ? -33.916 10.020 20.536 1.00 58.06 195 LEU A O 1
ATOM 1572 N N . GLN A 1 196 ? -35.656 10.824 21.691 1.00 58.59 196 GLN A N 1
ATOM 1573 C CA . GLN A 1 196 ? -34.902 11.752 22.543 1.00 58.59 196 GLN A CA 1
ATOM 1574 C C . GLN A 1 196 ? -34.666 11.223 23.971 1.00 58.59 196 GLN A C 1
ATOM 1576 O O . GLN A 1 196 ? -33.946 11.847 24.743 1.00 58.59 196 GLN A O 1
ATOM 1581 N N . VAL A 1 197 ? -35.244 10.067 24.324 1.00 53.94 197 VAL A N 1
ATOM 1582 C CA . VAL A 1 197 ? -35.182 9.484 25.683 1.00 53.94 197 VAL A CA 1
ATOM 1583 C C . VAL A 1 197 ? -33.928 8.621 25.900 1.00 53.94 197 VAL A C 1
ATOM 1585 O O . VAL A 1 197 ? -33.505 8.429 27.035 1.00 53.94 197 VAL A O 1
ATOM 1588 N N . GLY A 1 198 ? -33.290 8.146 24.825 1.00 53.84 198 GLY A N 1
ATOM 1589 C CA . GLY A 1 198 ? -32.094 7.294 24.891 1.00 53.84 198 GLY A CA 1
ATOM 1590 C C . GLY A 1 198 ? -30.897 7.899 25.649 1.00 53.84 198 GLY A C 1
ATOM 1591 O O . GLY A 1 198 ? -30.354 7.214 26.508 1.00 53.84 198 GLY A O 1
ATOM 1592 N N . PRO A 1 199 ? -30.503 9.167 25.409 1.00 50.09 199 PRO A N 1
ATOM 1593 C CA . PRO A 1 199 ? -29.307 9.746 26.032 1.00 50.09 199 PRO A CA 1
ATOM 1594 C C . PRO A 1 199 ? -29.460 10.126 27.514 1.00 50.09 199 PRO A C 1
ATOM 1596 O O . PRO A 1 199 ? -28.459 10.366 28.175 1.00 50.09 199 PRO A O 1
ATOM 1599 N N . VAL A 1 200 ? -30.690 10.231 28.032 1.00 51.03 200 VAL A N 1
ATOM 1600 C CA . VAL A 1 200 ? -30.963 10.704 29.408 1.00 51.03 200 VAL A CA 1
ATOM 1601 C C . VAL A 1 200 ? -30.952 9.558 30.427 1.00 51.03 200 VAL A C 1
ATOM 1603 O O . VAL A 1 200 ? -30.718 9.782 31.608 1.00 51.03 200 VAL A O 1
ATOM 1606 N N . VAL A 1 201 ? -31.202 8.322 29.985 1.00 52.31 201 VAL A N 1
ATOM 1607 C CA . VAL A 1 201 ? -31.337 7.144 30.865 1.00 52.31 201 VAL A CA 1
ATOM 1608 C C . VAL A 1 201 ? -29.988 6.509 31.214 1.00 52.31 201 VAL A C 1
ATOM 1610 O O . VAL A 1 201 ? -29.901 5.735 32.159 1.00 52.31 201 VAL A O 1
ATOM 1613 N N . THR A 1 202 ? -28.930 6.836 30.476 1.00 48.31 202 THR A N 1
ATOM 1614 C CA . THR A 1 202 ? -27.613 6.195 30.603 1.00 48.31 202 THR A CA 1
ATOM 1615 C C . THR A 1 202 ? -26.592 6.994 31.424 1.00 48.31 202 THR A C 1
ATOM 1617 O O . THR A 1 202 ? -25.425 6.625 31.409 1.00 48.31 202 THR A O 1
ATOM 1620 N N . ASP A 1 203 ? -26.996 8.070 32.114 1.00 44.03 203 ASP A N 1
ATOM 1621 C CA . ASP A 1 203 ? -26.099 8.960 32.887 1.00 44.03 203 ASP A CA 1
ATOM 1622 C C . ASP A 1 203 ? -26.537 9.118 34.365 1.00 44.03 203 ASP A C 1
ATOM 1624 O O . ASP A 1 203 ? -26.764 10.227 34.858 1.00 44.03 203 ASP A O 1
ATOM 1628 N N . GLN A 1 204 ? -26.718 7.992 35.070 1.00 35.53 204 GLN A N 1
ATOM 1629 C CA . GLN A 1 204 ? -26.906 7.908 36.531 1.00 35.53 204 GLN A CA 1
ATOM 1630 C C . GLN A 1 204 ? -26.062 6.769 37.104 1.00 35.53 204 GLN A C 1
ATOM 1632 O O . GLN A 1 204 ? -26.119 5.660 36.527 1.00 35.53 204 GLN A O 1
#

Radius of gyration: 31.43 Å; chains: 1; bounding box: 82×42×74 Å

InterPro domains:
  IPR000719 Protein kinase domain [PS50011] (1-153)
  IPR001054 Adenylyl cyclase class-3/4/guanylyl cyclase [PF00211] (167-200)
  IPR001054 Adenylyl cyclase class-3/4/guanylyl cyclase [PS50125] (176-204)
  IPR011009 Protein kinase-like domain superfamily [SSF56112] (17-93)
  IPR029787 Nucleotide cyclase [G3DSA:3.30.70.1230] (163-203)
  IPR029787 Nucleotide cyclase [SSF55073] (163-198)
  IPR050401 Cyclic nucleotide synthase [PTHR11920] (13-197)

Foldseek 3Di:
DDDDPPVVVVVLVVLVVCLLFALVQLQDPDADPVHDPVSVVSSVVQVLCCLLPVCDRAADVPDDDGSVRLSVLRNDDPPDPVSDRGGDDDPDSPPPDPPDPDDDDDDPPCVSVVVSVVSVVVVVVVVVVVCVVVVVVVVVVLVVVLVVLVVVDPPVVSVCVNVVHDDDDDDDPDDDDDDDDDVCPVVVVVVDDPVPVVVVVPPD

Organism: Oesophagostomum dentatum (NCBI:txid61180)

Sequence (204 aa):
MEENRVDDIGEHAFYRKQLWTAPELLRNPNPPPMGTQKGDIYSFAIILHEVIFRKGVFPCKNENLSPYEIIQRVKKPVTNPDDVFRPFVPDSLDADDEINQTNCRDNETSNLVDNLLKRLELYAKNLEGLVEERTREYLAEKQKVEDLLHQLLPPSIADQLISGRAVQAESYDSVTIYFSDIVGFTALSSQSTPLQVGPVVTDQ